Protein 4PMD (pdb70)

B-factor: mean 25.67, std 10.66, range [10.02, 75.01]

Nearest PDB structures (foldseek):
  4l4p-assembly1_A  TM=1.002E+00  e=6.409E-68  Caldicellulosiruptor bescii DSM 6725
  4l4o-assembly1_A  TM=1.000E+00  e=1.616E-65  Caldicellulosiruptor bescii DSM 6725
  5y3x-assembly6_F  TM=9.948E-01  e=8.122E-61  Caldicellulosiruptor owensensis OL
  3ms8-assembly2_B  TM=9.852E-01  e=5.772E-48  Geobacillus stearothermophilus
  3mui-assembly2_B  TM=9.852E-01  e=5.772E-48  Geobacillus stearothermophilus

CATH classification: 3.20.20.80

Structure (mmCIF, N/CA/C/O backbone):
data_4PMD
#
_entry.id   4PMD
#
_cell.length_a   42.319
_cell.length_b   80.817
_cell.length_c   115.190
_cell.angle_alpha   90.000
_cell.angle_beta   90.000
_cell.angle_gamma   90.000
#
_symmetry.space_group_name_H-M   'P 21 21 21'
#
loop_
_entity.id
_entity.type
_entity.pdbx_description
1 polymer Endo-1,4-beta-xylanase
2 branched beta-D-xylopyranose-(1-4)-beta-D-xylopyranose
3 water water
#
loop_
_atom_site.group_PDB
_atom_site.id
_atom_site.type_symbol
_atom_site.label_atom_id
_atom_site.label_alt_id
_atom_site.label_comp_id
_atom_site.label_asym_id
_atom_site.label_entity_id
_atom_site.label_seq_id
_atom_site.pdbx_PDB_ins_code
_atom_site.Cartn_x
_atom_site.Cartn_y
_atom_site.Cartn_z
_atom_site.occupancy
_atom_site.B_iso_or_equiv
_atom_site.auth_seq_id
_atom_site.auth_comp_id
_atom_site.auth_asym_id
_atom_site.auth_atom_id
_atom_site.pdbx_PDB_model_num
ATOM 1 N N . THR A 1 10 ? -6.955 -30.845 39.679 1.00 70.16 10 THR A N 1
ATOM 2 C CA . THR A 1 10 ? -6.852 -29.682 38.746 1.00 67.94 10 THR A CA 1
ATOM 3 C C . THR A 1 10 ? -7.809 -29.875 37.555 1.00 61.87 10 THR A C 1
ATOM 4 O O . THR A 1 10 ? -7.642 -30.790 36.741 1.00 58.99 10 THR A O 1
ATOM 8 N N . VAL A 1 11 ? -8.828 -29.019 37.503 1.00 53.88 11 VAL A N 1
ATOM 9 C CA . VAL A 1 11 ? -9.874 -29.048 36.484 1.00 50.18 11 VAL A CA 1
ATOM 10 C C . VAL A 1 11 ? -9.341 -28.295 35.261 1.00 47.97 11 VAL A C 1
ATOM 11 O O . VAL A 1 11 ? -8.739 -27.227 35.403 1.00 47.32 11 VAL A O 1
ATOM 15 N N . SER A 1 12 ? -9.559 -28.862 34.075 1.00 43.35 12 SER A N 1
ATOM 16 C CA . SER A 1 12 ? -9.128 -28.245 32.798 1.00 39.65 12 SER A CA 1
ATOM 17 C C .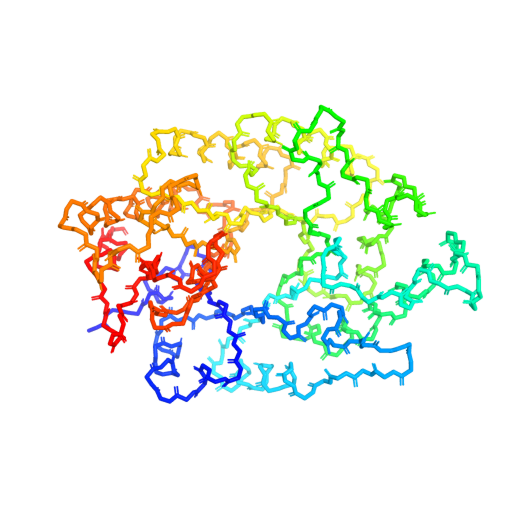 SER A 1 12 ? -10.230 -27.339 32.289 1.00 37.92 12 SER A C 1
ATOM 18 O O . SER A 1 12 ? -11.395 -27.739 32.212 1.00 37.11 12 SER A O 1
ATOM 21 N N . LEU A 1 13 ? -9.872 -26.105 31.913 1.00 35.28 13 LEU A N 1
ATOM 22 C CA . LEU A 1 13 ? -10.876 -25.141 31.535 1.00 35.17 13 LEU A CA 1
ATOM 23 C C . LEU A 1 13 ? -11.601 -25.661 30.316 1.00 32.46 13 LEU A C 1
ATOM 24 O O . LEU A 1 13 ? -12.824 -25.660 30.285 1.00 33.61 13 LEU A O 1
ATOM 29 N N . THR A 1 14 ? -10.838 -26.039 29.284 1.00 32.51 14 THR A N 1
ATOM 30 C CA . THR A 1 14 ? -11.474 -26.525 28.034 1.00 32.03 14 THR A CA 1
ATOM 31 C C . THR A 1 14 ? -12.341 -27.774 28.269 1.00 33.08 14 THR A C 1
ATOM 32 O O . THR A 1 14 ? -13.449 -27.842 27.752 1.00 32.23 14 THR A O 1
ATOM 36 N N . GLU A 1 15 ? -11.885 -28.683 29.133 1.00 36.77 15 GLU A N 1
ATOM 37 C CA . GLU A 1 15 ? -12.725 -29.860 29.508 1.00 38.70 15 GLU A CA 1
ATOM 38 C C . GLU A 1 15 ? -13.991 -29.467 30.240 1.00 38.56 15 GLU A C 1
ATOM 39 O O . GLU A 1 15 ? -15.087 -29.927 29.902 1.00 37.98 15 GLU A O 1
ATOM 45 N N . LYS A 1 16 ? -13.877 -28.573 31.220 1.00 38.39 16 LYS A N 1
ATOM 46 C CA . LYS A 1 16 ? -15.052 -28.107 31.935 1.00 36.94 16 LYS A CA 1
ATOM 47 C C . LYS A 1 16 ? -16.078 -27.466 31.006 1.00 37.37 16 LYS A C 1
ATOM 48 O O . LYS A 1 16 ? -17.274 -27.575 31.254 1.00 37.22 16 LYS A O 1
ATOM 54 N N . TYR A 1 17 ? -15.628 -26.826 29.907 1.00 33.99 17 TYR A N 1
ATOM 55 C CA . TYR A 1 17 ? -16.516 -26.105 29.022 1.00 33.30 17 TYR A CA 1
ATOM 56 C C . TYR A 1 17 ? -16.707 -26.880 27.694 1.00 34.24 17 TYR A C 1
ATOM 57 O O . TYR A 1 17 ? -17.298 -26.331 26.740 1.00 34.30 17 TYR A O 1
ATOM 66 N N . LYS A 1 18 ? -16.262 -28.135 27.662 1.00 37.74 18 LYS A N 1
ATOM 67 C CA . LYS A 1 18 ? -16.307 -28.947 26.428 1.00 40.79 18 LYS A CA 1
ATOM 68 C C . LYS A 1 18 ? -17.714 -29.101 25.817 1.00 41.73 18 LYS A C 1
ATOM 69 O O . LYS A 1 18 ? -17.829 -29.198 24.607 1.00 42.09 18 LYS A O 1
ATOM 75 N N . GLU A 1 19 ? -18.779 -29.052 26.619 1.00 42.87 19 GLU A N 1
ATOM 76 C CA . GLU A 1 19 ? -20.151 -29.095 26.075 1.00 43.99 19 GLU A CA 1
ATOM 77 C C . GLU A 1 19 ? -20.762 -27.709 25.783 1.00 40.35 19 GLU A C 1
ATOM 78 O O . GLU A 1 19 ? -21.923 -27.588 25.396 1.00 40.53 19 GLU A O 1
ATOM 84 N N . PHE A 1 20 ? -19.964 -26.657 25.920 1.00 36.57 20 PHE A N 1
ATOM 85 C CA . PHE A 1 20 ? -20.442 -25.312 25.810 1.00 33.37 20 PHE A CA 1
ATOM 86 C C . PHE A 1 20 ? -19.840 -24.602 24.579 1.00 29.87 20 PHE A C 1
ATOM 87 O O . PHE A 1 20 ? -20.551 -24.139 23.683 1.00 30.77 20 PHE A O 1
ATOM 95 N N . PHE A 1 21 ? -18.529 -24.552 24.573 1.00 28.31 21 PHE A N 1
ATOM 96 C CA . PHE A 1 21 ? -17.790 -23.861 23.501 1.00 27.42 21 PHE A CA 1
ATOM 97 C C . PHE A 1 21 ? -16.295 -24.085 23.632 1.00 26.01 21 PHE A C 1
ATOM 98 O O . PHE A 1 21 ? -15.801 -24.509 24.669 1.00 27.19 21 PHE A O 1
ATOM 106 N N . LYS A 1 22 ? -15.533 -23.842 22.553 1.00 24.63 22 LYS A N 1
ATOM 107 C CA . LYS A 1 22 ? -14.089 -23.972 22.650 1.00 22.48 22 LYS A CA 1
ATOM 108 C C . LYS A 1 22 ? -13.575 -22.857 23.560 1.00 21.75 22 LYS A C 1
ATOM 109 O O . LYS A 1 22 ? -14.229 -21.849 23.733 1.00 21.80 22 LYS A O 1
ATOM 115 N N . ILE A 1 23 ? -12.393 -23.087 24.079 1.00 21.28 23 ILE A N 1
ATOM 116 C CA . ILE A 1 23 ? -11.714 -22.174 25.007 1.00 21.88 23 ILE A CA 1
ATOM 117 C C . ILE A 1 23 ? -10.344 -21.865 24.399 1.00 19.80 23 ILE A C 1
ATOM 118 O O . ILE A 1 23 ? -9.470 -22.759 24.271 1.00 21.07 23 ILE A O 1
ATOM 123 N N . GLY A 1 24 ? -10.143 -20.583 24.029 1.00 19.85 24 GLY A N 1
ATOM 124 C CA . GLY A 1 24 ? -8.923 -20.223 23.305 1.00 18.23 24 GLY A CA 1
ATOM 125 C C . GLY A 1 24 ? -8.042 -19.155 23.945 1.00 17.50 24 GLY A C 1
ATOM 126 O O . GLY A 1 24 ? -8.454 -18.489 24.903 1.00 17.03 24 GLY A O 1
ATOM 127 N N . ALA A 1 25 ? -6.853 -18.998 23.399 1.00 17.37 25 ALA A N 1
ATOM 128 C CA . ALA A 1 25 ? -5.907 -17.968 23.840 1.00 16.08 25 ALA A CA 1
ATOM 129 C C . ALA A 1 25 ? -5.145 -17.397 22.657 1.00 15.55 25 ALA A C 1
ATOM 130 O O . ALA A 1 25 ? -4.754 -18.147 21.737 1.00 15.05 25 ALA A O 1
ATOM 132 N N . ALA A 1 26 ? -4.898 -16.093 22.715 1.00 15.00 26 ALA A N 1
ATOM 133 C CA . ALA A 1 26 ? -3.992 -15.433 21.809 1.00 15.13 26 ALA A CA 1
ATOM 134 C C . ALA A 1 26 ? -2.579 -15.864 22.111 1.00 15.25 26 ALA A C 1
ATOM 135 O O . ALA A 1 26 ? -2.144 -15.906 23.282 1.00 16.02 26 ALA A O 1
ATOM 137 N N . VAL A 1 27 ? -1.827 -16.175 21.066 1.00 15.03 27 VAL A N 1
ATOM 138 C CA . VAL A 1 27 ? -0.472 -16.689 21.237 1.00 15.46 27 VAL A CA 1
ATOM 139 C C . VAL A 1 27 ? 0.554 -16.151 20.241 1.00 16.06 27 VAL A C 1
ATOM 140 O O . VAL A 1 27 ? 0.227 -15.716 19.124 1.00 15.37 27 VAL A O 1
ATOM 144 N N . THR A 1 28 ? 1.830 -16.222 20.633 1.00 16.54 28 THR A N 1
ATOM 145 C CA . THR A 1 28 ? 2.948 -16.148 19.736 1.00 17.09 28 THR A CA 1
ATOM 146 C C . THR A 1 28 ? 3.840 -17.385 20.081 1.00 17.81 28 THR A C 1
ATOM 147 O O . THR A 1 28 ? 3.515 -18.157 20.997 1.00 17.23 28 THR A O 1
ATOM 151 N N . VAL A 1 29 ? 4.883 -17.611 19.311 1.00 19.62 29 VAL A N 1
ATOM 152 C CA . VAL A 1 29 ? 5.658 -18.850 19.406 1.00 21.37 29 VAL A CA 1
ATOM 153 C C . VAL A 1 29 ? 6.274 -19.032 20.813 1.00 23.47 29 VAL A C 1
ATOM 154 O O . VAL A 1 29 ? 6.480 -20.156 21.260 1.00 23.54 29 VAL A O 1
ATOM 158 N N . LYS A 1 30 ? 6.562 -17.931 21.493 1.00 25.38 30 LYS A N 1
ATOM 159 C CA . LYS A 1 30 ? 7.129 -18.007 22.848 1.00 25.09 30 LYS A CA 1
ATOM 160 C C . LYS A 1 30 ? 6.213 -18.686 23.850 1.00 26.15 30 LYS A C 1
ATOM 161 O O . LYS A 1 30 ? 6.680 -19.213 24.863 1.00 26.61 30 LYS A O 1
ATOM 167 N N . ASP A 1 31 ? 4.922 -18.721 23.558 1.00 22.89 31 ASP A N 1
ATOM 168 C CA . ASP A 1 31 ? 3.945 -19.308 24.419 1.00 24.42 31 ASP A CA 1
ATOM 169 C C . ASP A 1 31 ? 3.932 -20.847 24.462 1.00 23.69 31 ASP A C 1
ATOM 170 O O . ASP A 1 31 ? 3.176 -21.440 25.247 1.00 25.58 31 ASP A O 1
ATOM 175 N N . PHE A 1 32 ? 4.721 -21.464 23.582 1.00 23.83 32 PHE A N 1
ATOM 176 C CA . PHE A 1 32 ? 4.759 -22.918 23.470 1.00 25.71 32 PHE A CA 1
ATOM 177 C C . PHE A 1 32 ? 5.795 -23.526 24.390 1.00 30.34 32 PHE A C 1
ATOM 178 O O . PHE A 1 32 ? 5.928 -24.743 24.442 1.00 31.42 32 PHE A O 1
ATOM 186 N N . GLU A 1 33 ? 6.499 -22.663 25.105 1.00 32.79 33 GLU A N 1
ATOM 187 C CA . GLU A 1 33 ? 7.553 -23.083 26.011 1.00 35.95 33 GLU A CA 1
ATOM 188 C C . GLU A 1 33 ? 7.159 -22.809 27.437 1.00 35.05 33 GLU A C 1
ATOM 189 O O . GLU A 1 33 ? 6.235 -22.058 27.734 1.00 32.22 33 GLU A O 1
ATOM 195 N N . GLY A 1 34 ? 7.856 -23.467 28.349 1.00 35.76 34 GLY A N 1
ATOM 196 C CA . GLY A 1 34 ? 7.739 -23.097 29.718 1.00 33.01 34 GLY A CA 1
ATOM 197 C C . GLY A 1 34 ? 6.370 -23.266 30.255 1.00 34.23 34 GLY A C 1
ATOM 198 O O . GLY A 1 34 ? 5.622 -24.174 29.880 1.00 35.43 34 GLY A O 1
ATOM 199 N N . ILE A 1 35 ? 6.028 -22.359 31.151 1.00 33.07 35 ILE A N 1
ATOM 200 C CA . ILE A 1 35 ? 4.817 -22.523 31.877 1.00 33.30 35 ILE A CA 1
ATOM 201 C C . ILE A 1 35 ? 3.609 -22.163 31.001 1.00 30.72 35 ILE A C 1
ATOM 202 O O . ILE A 1 35 ? 2.527 -22.709 31.203 1.00 30.60 35 ILE A O 1
ATOM 207 N N . HIS A 1 36 ? 3.774 -21.244 30.049 1.00 30.27 36 HIS A N 1
ATOM 208 C CA . HIS A 1 36 ? 2.636 -20.935 29.141 1.00 26.48 36 HIS A CA 1
ATOM 209 C C . HIS A 1 36 ? 2.267 -22.169 28.320 1.00 25.61 36 HIS A C 1
ATOM 210 O O . HIS A 1 36 ? 1.077 -22.427 28.098 1.00 25.85 36 HIS A O 1
ATOM 217 N N . GLY A 1 37 ? 3.275 -22.923 27.929 1.00 27.63 37 GLY A N 1
ATOM 218 C CA . GLY A 1 37 ? 3.074 -24.164 27.171 1.00 29.14 37 GLY A CA 1
ATOM 219 C C . GLY A 1 37 ? 2.211 -25.155 27.901 1.00 31.31 37 GLY A C 1
ATOM 220 O O . GLY A 1 37 ? 1.271 -25.737 27.335 1.00 30.68 37 GLY A O 1
ATOM 221 N N . ARG A 1 38 ? 2.506 -25.350 29.194 1.00 31.59 38 ARG A N 1
ATOM 222 C CA . ARG A 1 38 ? 1.710 -26.267 30.001 1.00 32.50 38 ARG A CA 1
ATOM 223 C C . ARG A 1 38 ? 0.330 -25.724 30.283 1.00 29.79 38 ARG A C 1
ATOM 224 O O . ARG A 1 38 ? -0.610 -26.486 30.353 1.00 29.88 38 ARG A O 1
ATOM 232 N N . ILE A 1 39 ? 0.171 -24.394 30.428 1.00 27.03 39 ILE A N 1
ATOM 233 C CA . ILE A 1 39 ? -1.153 -23.865 30.644 1.00 27.00 39 ILE A CA 1
ATOM 234 C C . ILE A 1 39 ? -1.998 -24.127 29.401 1.00 25.45 39 ILE A C 1
ATOM 235 O O . ILE A 1 39 ? -3.167 -24.504 29.496 1.00 26.69 39 ILE A O 1
ATOM 240 N N . LEU A 1 40 ? -1.419 -23.882 28.237 1.00 27.04 40 LEU A N 1
ATOM 241 C CA . LEU A 1 40 ? -2.158 -24.036 26.963 1.00 26.18 40 LEU A CA 1
ATOM 242 C C . LEU A 1 40 ? -2.713 -25.473 26.768 1.00 27.22 40 LEU A C 1
ATOM 243 O O . LEU A 1 40 ? -3.913 -25.669 26.541 1.00 26.49 40 LEU A O 1
ATOM 248 N N . THR A 1 41 ? -1.820 -26.440 26.874 1.00 30.27 41 THR A N 1
ATOM 249 C CA . THR A 1 41 ? -2.173 -27.879 26.721 1.00 31.72 41 THR A CA 1
ATOM 250 C C . THR A 1 41 ? -3.173 -28.368 27.757 1.00 33.12 41 THR A C 1
ATOM 251 O O . THR A 1 41 ? -4.036 -29.186 27.439 1.00 33.09 41 THR A O 1
ATOM 255 N N . LYS A 1 42 ? -3.074 -27.872 28.991 1.00 32.05 42 LYS A N 1
ATOM 256 C CA . LYS A 1 42 ? -4.059 -28.205 30.022 1.00 34.06 42 LYS A CA 1
ATOM 257 C C . LYS A 1 42 ? -5.444 -27.598 29.807 1.00 33.23 42 LYS A C 1
ATOM 258 O O . LYS A 1 42 ? -6.485 -28.274 29.952 1.00 33.26 42 LYS A O 1
ATOM 264 N N . HIS A 1 43 ? -5.474 -26.309 29.441 1.00 29.77 43 HIS A N 1
ATOM 265 C CA . HIS A 1 43 ? -6.677 -25.524 29.607 1.00 29.71 43 HIS A CA 1
ATOM 266 C C . HIS A 1 43 ? -7.349 -25.028 28.342 1.00 25.36 43 HIS A C 1
ATOM 267 O O . HIS A 1 43 ? -8.513 -24.597 28.396 1.00 26.20 43 HIS A O 1
ATOM 274 N N . PHE A 1 44 ? -6.618 -25.070 27.233 1.00 25.75 44 PHE A N 1
ATOM 275 C CA . PHE A 1 44 ? -7.069 -24.460 25.980 1.00 23.95 44 PHE A CA 1
ATOM 276 C C . PHE A 1 44 ? -7.129 -25.447 24.810 1.00 22.94 44 PHE A C 1
ATOM 277 O O . PHE A 1 44 ? -6.287 -26.326 24.665 1.00 24.55 44 PHE A O 1
ATOM 285 N N . ASN A 1 45 ? -8.168 -25.306 24.007 1.00 21.81 45 ASN A N 1
ATOM 286 C CA . ASN A 1 45 ? -8.228 -26.097 22.772 1.00 22.42 45 ASN A CA 1
ATOM 287 C C . ASN A 1 45 ? -8.353 -25.253 21.502 1.00 20.77 45 ASN A C 1
ATOM 288 O O . ASN A 1 45 ? -8.533 -25.804 20.402 1.00 20.26 45 ASN A O 1
ATOM 293 N N . SER A 1 46 ? -8.209 -23.947 21.644 1.00 19.39 46 SER A N 1
ATOM 294 C CA . SER A 1 46 ? -8.191 -23.011 20.509 1.00 17.11 46 SER A CA 1
ATOM 295 C C . SER A 1 46 ? -7.006 -22.028 20.664 1.00 16.98 46 SER A C 1
ATOM 296 O O . SER A 1 46 ? -6.651 -21.629 21.798 1.00 16.97 46 SER A O 1
ATOM 299 N N . LEU A 1 47 ? -6.383 -21.676 19.541 1.00 16.42 47 LEU A N 1
ATOM 300 C CA . LEU A 1 47 ? -5.284 -20.681 19.494 1.00 16.14 47 LEU A CA 1
ATOM 301 C C . LEU A 1 47 ? -5.570 -19.623 18.452 1.00 15.17 47 LEU A C 1
ATOM 302 O O . LEU A 1 47 ? -6.057 -19.925 17.370 1.00 14.76 47 LEU A O 1
ATOM 307 N N . THR A 1 48 ? -5.332 -18.364 18.810 1.00 13.76 48 THR A N 1
ATOM 308 C CA . THR A 1 48 ? -5.358 -17.279 17.814 1.00 12.92 48 THR A CA 1
ATOM 309 C C . THR A 1 48 ? -3.961 -16.663 17.737 1.00 13.28 48 THR A C 1
ATOM 310 O O . THR A 1 48 ? -3.425 -16.240 18.757 1.00 13.14 48 THR A O 1
ATOM 314 N N . PRO A 1 49 ? -3.333 -16.625 16.535 1.00 12.83 49 PRO A N 1
ATOM 315 C CA . PRO A 1 49 ? -2.093 -15.870 16.427 1.00 13.13 49 PRO A CA 1
ATOM 316 C C . PRO A 1 49 ? -2.348 -14.386 16.795 1.00 12.71 49 PRO A C 1
ATOM 317 O O . PRO A 1 49 ? -3.157 -13.708 16.167 1.00 12.54 49 PRO A O 1
ATOM 321 N N . GLU A 1 50 ? -1.663 -13.888 17.821 1.00 12.81 50 GLU A N 1
ATOM 322 C CA . GLU A 1 50 ? -1.892 -12.528 18.301 1.00 13.44 50 GLU A CA 1
ATOM 323 C C . GLU A 1 50 ? -1.519 -11.532 17.216 1.00 13.16 50 GLU A C 1
ATOM 324 O O . GLU A 1 50 ? -2.152 -10.530 17.073 1.00 13.20 50 GLU A O 1
ATOM 330 N N . ASN A 1 51 ? -0.436 -11.819 16.490 1.00 13.29 51 ASN A N 1
ATOM 331 C CA . ASN A 1 51 ? 0.066 -10.916 15.469 1.00 13.74 51 ASN A CA 1
ATOM 332 C C . ASN A 1 51 ? 0.494 -11.583 14.180 1.00 13.36 51 ASN A C 1
ATOM 333 O O . ASN A 1 51 ? 0.553 -10.908 13.149 1.00 12.90 51 ASN A O 1
ATOM 338 N N . ASP A 1 52 ? 0.885 -12.852 14.224 1.00 13.16 52 ASP A N 1
ATOM 339 C CA . ASP A 1 52 ? 1.635 -13.426 13.111 1.00 14.06 52 ASP A CA 1
ATOM 340 C C . ASP A 1 52 ? 0.875 -13.662 11.813 1.00 14.06 52 ASP A C 1
ATOM 341 O O . ASP A 1 52 ? 1.496 -13.881 10.770 1.00 13.60 52 ASP A O 1
ATOM 346 N N . MET A 1 53 ? -0.455 -13.627 11.865 1.00 13.76 53 MET A N 1
ATOM 347 C CA . MET A 1 53 ? -1.241 -13.806 10.678 1.00 13.61 53 MET A CA 1
ATOM 348 C C . MET A 1 53 ? -1.793 -12.444 10.166 1.00 13.48 53 MET A C 1
ATOM 349 O O . MET A 1 53 ? -2.485 -12.395 9.131 1.00 13.92 53 MET A O 1
ATOM 354 N N . LYS A 1 54 ? -1.445 -11.348 10.835 1.00 12.52 54 LYS A N 1
ATOM 355 C CA . LYS A 1 54 ? -1.830 -10.024 10.343 1.00 12.18 54 LYS A CA 1
ATOM 356 C C . LYS A 1 54 ? -1.072 -9.683 9.053 1.00 12.47 54 LYS A C 1
ATOM 357 O O . LYS A 1 54 ? 0.059 -10.140 8.836 1.00 12.39 54 LYS A O 1
ATOM 363 N N . PHE A 1 55 ? -1.718 -8.904 8.198 1.00 12.36 55 PHE A N 1
ATOM 364 C CA . PHE A 1 55 ? -1.210 -8.686 6.833 1.00 12.88 55 PHE A CA 1
ATOM 365 C C . PHE A 1 55 ? 0.230 -8.196 6.844 1.00 13.90 55 PHE A C 1
ATOM 366 O O . PHE A 1 55 ? 1.094 -8.732 6.110 1.00 13.70 55 PHE A O 1
ATOM 374 N N . GLU A 1 56 ? 0.526 -7.202 7.663 1.00 14.51 56 GLU A N 1
ATOM 375 C CA . GLU A 1 56 ? 1.911 -6.640 7.692 1.00 15.82 56 GLU A CA 1
ATOM 376 C C . GLU A 1 56 ? 2.955 -7.665 8.090 1.00 15.54 56 GLU A C 1
ATOM 377 O O . GLU A 1 56 ? 4.107 -7.566 7.664 1.00 16.80 56 GLU A O 1
ATOM 383 N N . ARG A 1 57 ? 2.595 -8.636 8.919 1.00 15.31 57 ARG A N 1
ATOM 384 C CA . ARG A 1 57 ? 3.519 -9.607 9.448 1.00 15.85 57 ARG A CA 1
ATOM 385 C C . ARG A 1 57 ? 3.706 -10.770 8.505 1.00 15.47 57 ARG A C 1
ATOM 386 O O . ARG A 1 57 ? 4.849 -11.165 8.205 1.00 16.47 57 ARG A O 1
ATOM 394 N N . ILE A 1 58 ? 2.599 -11.299 7.998 1.00 13.50 58 ILE A N 1
ATOM 395 C CA . ILE A 1 58 ? 2.659 -12.483 7.142 1.00 12.90 58 ILE A CA 1
ATOM 396 C C . ILE A 1 58 ? 2.941 -12.157 5.687 1.00 12.47 58 ILE A C 1
ATOM 397 O O . ILE A 1 58 ? 3.396 -13.027 4.936 1.00 13.50 58 ILE A O 1
ATOM 402 N N . HIS A 1 59 ? 2.721 -10.906 5.272 1.00 12.28 59 HIS A N 1
ATOM 403 C CA . HIS A 1 59 ? 2.845 -10.512 3.876 1.00 12.26 59 HIS A CA 1
ATOM 404 C C . HIS A 1 59 ? 3.388 -9.093 3.755 1.00 12.46 59 HIS A C 1
ATOM 405 O O . HIS A 1 59 ? 2.731 -8.172 3.247 1.00 12.46 59 HIS A O 1
ATOM 412 N N . PRO A 1 60 ? 4.645 -8.880 4.233 1.00 12.51 60 PRO A N 1
ATOM 413 C CA . PRO A 1 60 ? 5.214 -7.541 4.357 1.00 13.47 60 PRO A CA 1
ATOM 414 C C . PRO A 1 60 ? 5.535 -6.842 3.031 1.00 13.87 60 PRO A C 1
ATOM 415 O O . PRO A 1 60 ? 5.620 -5.594 2.992 1.00 14.10 60 PRO A O 1
ATOM 419 N N . LYS A 1 61 ? 5.782 -7.610 1.982 1.00 15.60 61 LYS A N 1
ATOM 420 C CA . LYS A 1 61 ? 5.959 -7.067 0.630 1.00 16.74 61 LYS A CA 1
ATOM 421 C C . LYS A 1 61 ? 5.158 -7.918 -0.334 1.00 16.70 61 LYS A C 1
ATOM 422 O O . LYS A 1 61 ? 4.850 -9.067 -0.018 1.00 16.31 61 LYS A O 1
ATOM 428 N N . GLU A 1 62 ? 4.829 -7.388 -1.505 1.00 16.86 62 GLU A N 1
ATOM 429 C CA . GLU A 1 62 ? 3.980 -8.101 -2.443 1.00 17.91 62 GLU A CA 1
ATOM 430 C C . GLU A 1 62 ? 4.473 -9.499 -2.757 1.00 17.43 62 GLU A C 1
ATOM 431 O O . GLU A 1 62 ? 3.713 -10.482 -2.816 1.00 17.21 62 GLU A O 1
ATOM 437 N N . ASP A 1 63 ? 5.772 -9.582 -2.966 1.00 17.90 63 ASP A N 1
ATOM 438 C CA . ASP A 1 63 ? 6.401 -10.856 -3.329 1.00 18.55 63 ASP A CA 1
ATOM 439 C C . ASP A 1 63 ? 7.074 -11.596 -2.173 1.00 17.89 63 ASP A C 1
ATOM 440 O O . ASP A 1 63 ? 7.937 -12.455 -2.399 1.00 17.66 63 ASP A O 1
ATOM 445 N N . PHE A 1 64 ? 6.715 -11.271 -0.931 1.00 15.92 64 PHE A N 1
ATOM 446 C CA . PHE A 1 64 ? 7.340 -11.903 0.224 1.00 16.09 64 PHE A CA 1
ATOM 447 C C . PHE A 1 64 ? 6.333 -12.233 1.299 1.00 15.19 64 PHE A C 1
ATOM 448 O O . PHE A 1 64 ? 5.749 -11.307 1.877 1.00 15.68 64 PHE A O 1
ATOM 456 N N . TYR A 1 65 ? 6.158 -13.528 1.548 1.00 15.23 65 TYR A N 1
ATOM 457 C CA . TYR A 1 65 ? 5.368 -14.015 2.646 1.00 14.95 65 TYR A CA 1
ATOM 458 C C . TYR A 1 65 ? 6.271 -14.546 3.728 1.00 16.32 65 TYR A C 1
ATOM 459 O O . TYR A 1 65 ? 7.347 -15.101 3.445 1.00 17.17 65 TYR A O 1
ATOM 468 N N . ASN A 1 66 ? 5.790 -14.438 4.955 1.00 16.51 66 ASN A N 1
ATOM 469 C CA . ASN A 1 66 ? 6.501 -14.893 6.101 1.00 17.91 66 ASN A CA 1
ATOM 470 C C . ASN A 1 66 ? 5.691 -15.926 6.804 1.00 16.92 66 ASN A C 1
ATOM 471 O O . ASN A 1 66 ? 4.875 -15.573 7.636 1.00 16.30 66 ASN A O 1
ATOM 476 N N . PHE A 1 67 ? 5.913 -17.195 6.515 1.00 16.06 67 PHE A N 1
ATOM 477 C CA . PHE A 1 67 ? 5.079 -18.260 7.105 1.00 15.49 67 PHE A CA 1
ATOM 478 C C . PHE A 1 67 ? 5.652 -18.985 8.323 1.00 17.50 67 PHE A C 1
ATOM 479 O O . PHE A 1 67 ? 4.962 -19.822 8.931 1.00 18.01 67 PHE A O 1
ATOM 487 N N . GLU A 1 68 ? 6.887 -18.690 8.692 1.00 18.63 68 GLU A N 1
ATOM 488 C CA . GLU A 1 68 ? 7.534 -19.500 9.730 1.00 20.75 68 GLU A CA 1
ATOM 489 C C . GLU A 1 68 ? 6.790 -19.535 11.032 1.00 18.89 68 GLU A C 1
ATOM 490 O O . GLU A 1 68 ? 6.563 -20.638 11.589 1.00 18.99 68 GLU A O 1
ATOM 496 N N . ALA A 1 69 ? 6.399 -18.358 11.537 1.00 17.95 69 ALA A N 1
ATOM 497 C CA . ALA A 1 69 ? 5.726 -18.296 12.819 1.00 17.15 69 ALA A CA 1
ATOM 498 C C . ALA A 1 69 ? 4.364 -18.940 12.781 1.00 16.68 69 ALA A C 1
ATOM 499 O O . ALA A 1 69 ? 3.995 -19.732 13.652 1.00 16.07 69 ALA A O 1
ATOM 501 N N . THR A 1 70 ? 3.583 -18.621 11.760 1.00 15.99 70 THR A N 1
ATOM 502 C CA . THR A 1 70 ? 2.270 -19.233 11.674 1.00 16.03 70 THR A CA 1
ATOM 503 C C . THR A 1 70 ? 2.340 -20.740 11.406 1.00 15.25 70 THR A C 1
ATOM 504 O O . THR A 1 70 ? 1.492 -21.487 11.887 1.00 15.93 70 THR A O 1
ATOM 508 N N . ASP A 1 71 ? 3.339 -21.194 10.667 1.00 15.02 71 ASP A N 1
ATOM 509 C CA . ASP A 1 71 ? 3.560 -22.625 10.472 1.00 15.77 71 ASP A CA 1
ATOM 510 C C . ASP A 1 71 ? 3.804 -23.293 11.830 1.00 16.45 71 ASP A C 1
ATOM 511 O O . ASP A 1 71 ? 3.283 -24.366 12.102 1.00 16.16 71 ASP A O 1
ATOM 516 N N . LYS A 1 72 ? 4.577 -22.625 12.693 1.00 17.20 72 LYS A N 1
ATOM 517 C CA . LYS A 1 72 ? 4.815 -23.147 14.058 1.00 18.04 72 LYS A CA 1
ATOM 518 C C . LYS A 1 72 ? 3.592 -23.219 14.913 1.00 16.84 72 LYS A C 1
ATOM 519 O O . LYS A 1 72 ? 3.394 -24.173 15.667 1.00 17.44 72 LYS A O 1
ATOM 525 N N . ILE A 1 73 ? 2.736 -22.221 14.794 1.00 16.16 73 ILE A N 1
ATOM 526 C CA . ILE A 1 73 ? 1.513 -22.182 15.533 1.00 15.57 73 ILE A CA 1
ATOM 527 C C . ILE A 1 73 ? 0.559 -23.297 15.049 1.00 15.46 73 ILE A C 1
ATOM 528 O O . ILE A 1 73 ? -0.046 -23.984 15.873 1.00 15.58 73 ILE A O 1
ATOM 533 N N . LYS A 1 74 ? 0.499 -23.516 13.734 1.00 14.81 74 LYS A N 1
ATOM 534 C CA . LYS A 1 74 ? -0.276 -24.621 13.183 1.00 15.60 74 LYS A CA 1
ATOM 535 C C . LYS A 1 74 ? 0.258 -25.969 13.682 1.00 16.08 74 LYS A C 1
ATOM 536 O O . LYS A 1 74 ? -0.512 -26.838 14.086 1.00 16.82 74 LYS A O 1
ATOM 542 N N . ASP A 1 75 ? 1.575 -26.101 13.687 1.00 16.46 75 ASP A N 1
ATOM 543 C CA . ASP A 1 75 ? 2.219 -27.382 14.006 1.00 18.65 75 ASP A CA 1
ATOM 544 C C . ASP A 1 75 ? 1.919 -27.707 15.459 1.00 18.55 75 ASP A C 1
ATOM 545 O O . ASP A 1 75 ? 1.547 -28.830 15.794 1.00 18.98 75 ASP A O 1
ATOM 550 N N . PHE A 1 76 ? 2.062 -26.708 16.332 1.00 18.76 76 PHE A N 1
ATOM 551 C CA . PHE A 1 76 ? 1.730 -26.888 17.759 1.00 19.81 76 PHE A CA 1
ATOM 552 C C . PHE A 1 76 ? 0.280 -27.274 17.972 1.00 19.60 76 PHE A C 1
ATOM 553 O O . PHE A 1 76 ? -0.046 -28.194 18.724 1.00 20.06 76 PHE A O 1
ATOM 561 N N . ALA A 1 77 ? -0.628 -26.580 17.277 1.00 17.83 77 ALA A N 1
ATOM 562 C CA . ALA A 1 77 ? -2.017 -26.873 17.357 1.00 18.72 77 ALA A CA 1
ATOM 563 C C . ALA A 1 77 ? -2.327 -28.323 16.978 1.00 18.59 77 ALA A C 1
ATOM 564 O O . ALA A 1 77 ? -3.042 -29.018 17.711 1.00 19.16 77 ALA A O 1
ATOM 566 N N . LEU A 1 78 ? -1.786 -28.770 15.847 1.00 18.92 78 LEU A N 1
ATOM 567 C CA . LEU A 1 78 ? -1.991 -30.152 15.373 1.00 20.11 78 LEU A CA 1
ATOM 568 C C . LEU A 1 78 ? -1.394 -31.172 16.338 1.00 20.90 78 LEU A C 1
ATOM 569 O O . LEU A 1 78 ? -2.052 -32.162 16.678 1.00 22.09 78 LEU A O 1
ATOM 574 N N . LYS A 1 79 ? -0.202 -30.892 16.813 1.00 21.45 79 LYS A N 1
ATOM 575 C CA . LYS A 1 79 ? 0.454 -31.786 17.792 1.00 22.98 79 LYS A CA 1
ATOM 576 C C . LYS A 1 79 ? -0.300 -31.908 19.117 1.00 24.03 79 LYS A C 1
ATOM 577 O O . LYS A 1 79 ? -0.111 -32.924 19.838 1.00 24.33 79 LYS A O 1
ATOM 583 N N . HIS A 1 80 ? -1.161 -30.935 19.455 1.00 21.66 80 HIS A N 1
ATOM 584 C CA . HIS A 1 80 ? -1.899 -30.936 20.739 1.00 22.22 80 HIS A CA 1
ATOM 585 C C . HIS A 1 80 ? -3.422 -30.888 20.634 1.00 22.47 80 HIS A C 1
ATOM 586 O O . HIS A 1 80 ? -4.110 -30.475 21.554 1.00 23.00 80 HIS A O 1
ATOM 593 N N . ASN A 1 81 ? -3.935 -31.357 19.493 1.00 22.68 81 ASN A N 1
ATOM 594 C CA . ASN A 1 81 ? -5.364 -31.434 19.230 1.00 23.84 81 ASN A CA 1
ATOM 595 C C . ASN A 1 81 ? -6.101 -30.115 19.488 1.00 23.22 81 ASN A C 1
ATOM 596 O O . ASN A 1 81 ? -7.174 -30.078 20.040 1.00 23.28 81 ASN A O 1
ATOM 601 N N . MET A 1 82 ? -5.493 -29.035 19.036 1.00 20.34 82 MET A N 1
ATOM 602 C CA . MET A 1 82 ? -6.078 -27.696 19.070 1.00 20.25 82 MET A CA 1
ATOM 603 C C . MET A 1 82 ? -6.344 -27.247 17.634 1.00 18.19 82 MET A C 1
ATOM 604 O O . MET A 1 82 ? -5.786 -27.795 16.665 1.00 17.44 82 MET A O 1
ATOM 609 N N . GLN A 1 83 ? -7.186 -26.234 17.517 1.00 17.63 83 GLN A N 1
ATOM 610 C CA . GLN A 1 83 ? -7.469 -25.609 16.207 1.00 16.18 83 GLN A CA 1
ATOM 611 C C . GLN A 1 83 ? -7.260 -24.100 16.346 1.00 16.03 83 GLN A C 1
ATOM 612 O O . GLN A 1 83 ? -7.145 -23.560 17.474 1.00 15.13 83 GLN A O 1
ATOM 618 N N . LEU A 1 84 ? -7.161 -23.432 15.212 1.00 14.83 84 LEU A N 1
ATOM 619 C CA . LEU A 1 84 ? -6.871 -21.997 15.199 1.00 14.80 84 LEU A CA 1
ATOM 620 C C . LEU A 1 84 ? -8.044 -21.119 14.783 1.00 14.10 84 LEU A C 1
ATOM 621 O O . LEU A 1 84 ? -8.928 -21.534 14.040 1.00 13.84 84 LEU A O 1
ATOM 626 N N . ARG A 1 85 ? -8.031 -19.885 15.287 1.00 13.45 85 ARG A N 1
ATOM 627 C CA . ARG A 1 85 ? -8.763 -18.813 14.647 1.00 13.30 85 ARG A CA 1
ATOM 628 C C . ARG A 1 85 ? -7.818 -18.022 13.777 1.00 13.05 85 ARG A C 1
ATOM 629 O O . ARG A 1 85 ? -6.703 -17.680 14.176 1.00 13.08 85 ARG A O 1
ATOM 637 N N . GLY A 1 86 ? -8.284 -17.737 12.577 1.00 12.21 86 GLY A N 1
ATOM 638 C CA . GLY A 1 86 ? -7.505 -16.984 11.604 1.00 12.57 86 GLY A CA 1
ATOM 639 C C . GLY A 1 86 ? -7.731 -15.478 11.741 1.00 13.02 86 GLY A C 1
ATOM 640 O O . GLY A 1 86 ? -8.709 -14.922 11.240 1.00 14.37 86 GLY A O 1
ATOM 641 N N . HIS A 1 87 ? -6.785 -14.812 12.358 1.00 12.79 87 HIS A N 1
ATOM 642 C CA . HIS A 1 87 ? -6.873 -13.396 12.673 1.00 12.70 87 HIS A CA 1
ATOM 643 C C . HIS A 1 87 ? -5.716 -12.678 12.025 1.00 12.83 87 HIS A C 1
ATOM 644 O O . HIS A 1 87 ? -4.555 -12.955 12.392 1.00 12.96 87 HIS A O 1
ATOM 651 N N . THR A 1 88 ? -5.921 -11.759 11.100 1.00 12.26 88 THR A N 1
ATOM 652 C CA . THR A 1 88 ? -7.193 -11.326 10.493 1.00 12.19 88 THR A CA 1
ATOM 653 C C . THR A 1 88 ? -6.854 -10.891 9.053 1.00 12.04 88 THR A C 1
ATOM 654 O O . THR A 1 88 ? -5.701 -10.518 8.714 1.00 11.81 88 THR A O 1
ATOM 658 N N . LEU A 1 89 ? -7.806 -11.039 8.127 1.00 11.27 89 LEU A N 1
ATOM 659 C CA . LEU A 1 89 ? -7.489 -10.800 6.731 1.00 11.53 89 LEU A CA 1
ATOM 660 C C . LEU A 1 89 ? -7.515 -9.338 6.349 1.00 11.95 89 LEU A C 1
ATOM 661 O O . LEU A 1 89 ? -6.574 -8.837 5.705 1.00 12.43 89 LEU A O 1
ATOM 666 N N . VAL A 1 90 ? -8.578 -8.641 6.735 1.00 11.43 90 VAL A N 1
ATOM 667 C CA . VAL A 1 90 ? -8.778 -7.235 6.336 1.00 11.79 90 VAL A CA 1
ATOM 668 C C . VAL A 1 90 ? -8.978 -6.382 7.569 1.00 12.59 90 VAL A C 1
ATOM 669 O O . VAL A 1 90 ? -9.983 -6.498 8.279 1.00 12.78 90 VAL A O 1
ATOM 673 N N . TRP A 1 91 ? -8.000 -5.519 7.830 1.00 12.99 91 TRP A N 1
ATOM 674 C CA . TRP A 1 91 ? -8.049 -4.614 8.975 1.00 13.47 91 TRP A CA 1
ATOM 675 C C . TRP A 1 91 ? -7.380 -3.281 8.592 1.00 14.14 91 TRP A C 1
ATOM 676 O O . TRP A 1 91 ? -6.406 -3.292 7.834 1.00 14.15 91 TRP A O 1
ATOM 687 N N . HIS A 1 92 ? -7.856 -2.163 9.178 1.00 14.85 92 HIS A N 1
ATOM 688 C CA . HIS A 1 92 ? -7.238 -0.855 8.934 1.00 15.88 92 HIS A CA 1
ATOM 689 C C . HIS A 1 92 ? -5.861 -0.722 9.593 1.00 15.95 92 HIS A C 1
ATOM 690 O O . HIS A 1 92 ? -5.057 0.096 9.142 1.00 17.48 92 HIS A O 1
ATOM 697 N N . ASN A 1 93 ? -5.596 -1.486 10.642 1.00 15.04 93 ASN A N 1
ATOM 698 C CA . ASN A 1 93 ? -4.280 -1.502 11.264 1.00 14.83 93 ASN A CA 1
ATOM 699 C C . ASN A 1 93 ? -3.445 -2.699 10.812 1.00 14.80 93 ASN A C 1
ATOM 700 O O . ASN A 1 93 ? -3.954 -3.682 10.254 1.00 14.17 93 ASN A O 1
ATOM 705 N N . GLN A 1 94 ? -2.127 -2.554 11.036 1.00 14.87 94 GLN A N 1
ATOM 706 C CA . GLN A 1 94 ? -1.153 -3.602 10.735 1.00 15.29 94 GLN A CA 1
ATOM 707 C C . GLN A 1 94 ? -1.308 -4.176 9.332 1.00 16.03 94 GLN A C 1
ATOM 708 O O . GLN A 1 94 ? -1.244 -5.409 9.116 1.00 16.19 94 GLN A O 1
ATOM 714 N N . THR A 1 95 ? -1.457 -3.261 8.372 1.00 16.29 95 THR A N 1
ATOM 715 C CA . THR A 1 95 ? -1.527 -3.569 6.950 1.00 17.26 95 THR A CA 1
ATOM 716 C C . THR A 1 95 ? -0.474 -2.697 6.265 1.00 17.83 95 THR A C 1
ATOM 717 O O . THR A 1 95 ? -0.456 -1.478 6.458 1.00 18.47 95 THR A O 1
ATOM 721 N N . PRO A 1 96 ? 0.342 -3.300 5.416 1.00 17.70 96 PRO A N 1
ATOM 722 C CA . PRO A 1 96 ? 1.480 -2.574 4.849 1.00 17.95 96 PRO A CA 1
ATOM 723 C C . PRO A 1 96 ? 1.050 -1.680 3.704 1.00 18.31 96 PRO A C 1
ATOM 724 O O . PRO A 1 96 ? 0.053 -1.957 3.045 1.00 17.85 96 PRO A O 1
ATOM 728 N N . GLU A 1 97 ? 1.794 -0.597 3.497 1.00 19.34 97 GLU A N 1
ATOM 729 C CA . GLU A 1 97 ? 1.440 0.395 2.503 1.00 21.79 97 GLU A CA 1
ATOM 730 C C . GLU A 1 97 ? 1.482 -0.092 1.081 1.00 19.16 97 GLU A C 1
ATOM 731 O O . GLU A 1 97 ? 0.776 0.478 0.218 1.00 19.47 97 GLU A O 1
ATOM 737 N N . TRP A 1 98 ? 2.248 -1.150 0.803 1.00 17.83 98 TRP A N 1
ATOM 738 C CA . TRP A 1 98 ? 2.374 -1.602 -0.604 1.00 17.89 98 TRP A CA 1
ATOM 739 C C . TRP A 1 98 ? 1.045 -1.944 -1.245 1.00 18.07 98 TRP A C 1
ATOM 740 O O . TRP A 1 98 ? 0.859 -1.781 -2.463 1.00 18.74 98 TRP A O 1
ATOM 751 N N . VAL A 1 99 ? 0.110 -2.420 -0.423 1.00 16.97 99 VAL A N 1
ATOM 752 C CA . VAL A 1 99 ? -1.179 -2.865 -0.942 1.00 17.81 99 VAL A CA 1
ATOM 753 C C . VAL A 1 99 ? -1.931 -1.752 -1.672 1.00 18.48 99 VAL A C 1
ATOM 754 O O . VAL A 1 99 ? -2.669 -1.997 -2.638 1.00 18.43 99 VAL A O 1
ATOM 758 N N . PHE A 1 100 ? -1.709 -0.524 -1.230 1.00 19.06 100 PHE A N 1
ATOM 759 C CA . PHE A 1 100 ? -2.554 0.625 -1.632 1.00 19.51 100 PHE A CA 1
ATOM 760 C C . PHE A 1 100 ? -1.785 1.506 -2.579 1.00 22.09 100 PHE A C 1
ATOM 761 O O . PHE A 1 100 ? -2.265 2.583 -2.967 1.00 23.46 100 PHE A O 1
ATOM 769 N N . ARG A 1 101 ? -0.576 1.074 -2.936 1.00 23.32 101 ARG A N 1
ATOM 770 C CA . ARG A 1 101 ? 0.270 1.862 -3.839 1.00 26.42 101 ARG A CA 1
ATOM 771 C C . ARG A 1 101 ? 0.442 1.222 -5.212 1.00 27.54 101 ARG A C 1
ATOM 772 O O . ARG A 1 101 ? 0.524 0.001 -5.356 1.00 25.79 101 ARG A O 1
ATOM 780 N N . ASP A 1 102 ? 0.523 2.078 -6.228 1.00 29.21 102 ASP A N 1
ATOM 781 C CA . ASP A 1 102 ? 0.791 1.665 -7.582 1.00 31.36 102 ASP A CA 1
ATOM 782 C C . ASP A 1 102 ? 1.911 2.560 -8.111 1.00 34.83 102 ASP A C 1
ATOM 783 O O . ASP A 1 102 ? 1.629 3.628 -8.673 1.00 35.10 102 ASP A O 1
ATOM 788 N N . ASN A 1 103 ? 3.156 2.116 -7.906 1.00 35.65 103 ASN A N 1
ATOM 789 C CA . ASN A 1 103 ? 4.361 2.947 -8.047 1.00 39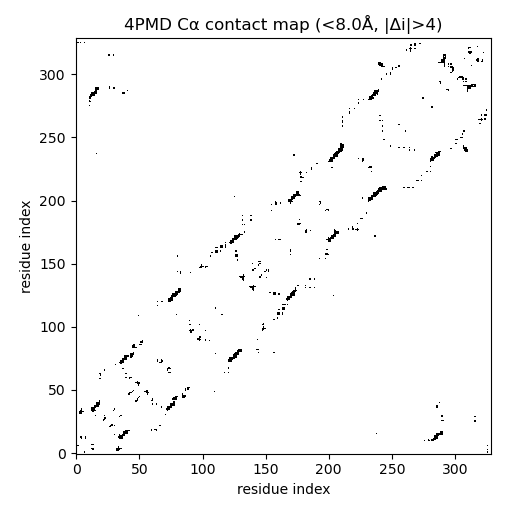.35 103 ASN A CA 1
ATOM 790 C C . ASN A 1 103 ? 4.254 4.269 -7.283 1.00 39.87 103 ASN A C 1
ATOM 791 O O . ASN A 1 103 ? 4.346 4.269 -6.045 1.00 42.14 103 ASN A O 1
ATOM 796 N N . ASP A 1 104 ? 4.045 5.392 -7.967 1.00 43.41 104 ASP A N 1
ATOM 797 C CA . ASP A 1 104 ? 4.000 6.672 -7.260 1.00 43.53 104 ASP A CA 1
ATOM 798 C C . ASP A 1 104 ? 2.602 7.251 -7.205 1.00 43.37 104 ASP A C 1
ATOM 799 O O . ASP A 1 104 ? 2.401 8.407 -6.799 1.00 43.86 104 ASP A O 1
ATOM 804 N N . LYS A 1 105 ? 1.621 6.426 -7.556 1.00 38.12 105 LYS A N 1
ATOM 805 C CA . LYS A 1 105 ? 0.213 6.800 -7.449 1.00 37.75 105 LYS A CA 1
ATOM 806 C C . LYS A 1 105 ? -0.469 5.930 -6.380 1.00 34.45 105 LYS A C 1
ATOM 807 O O . LYS A 1 105 ? 0.090 4.932 -5.922 1.00 33.14 105 LYS A O 1
ATOM 813 N N . GLU A 1 106 ? -1.693 6.280 -6.031 1.00 32.37 106 GLU A N 1
ATOM 814 C CA . GLU A 1 106 ? -2.498 5.390 -5.220 1.00 30.47 106 GLU A CA 1
ATOM 815 C C . GLU A 1 106 ? -3.047 4.273 -6.094 1.00 29.30 106 GLU A C 1
ATOM 816 O O . GLU A 1 106 ? -3.349 4.491 -7.256 1.00 29.55 106 GLU A O 1
ATOM 822 N N . ALA A 1 107 ? -3.211 3.069 -5.535 1.00 26.07 107 ALA A N 1
ATOM 823 C CA . ALA A 1 107 ? -3.710 1.963 -6.336 1.00 25.44 107 ALA A CA 1
ATOM 824 C C . ALA A 1 107 ? -5.226 2.108 -6.525 1.00 24.94 107 ALA A C 1
ATOM 825 O O . ALA A 1 107 ? -5.907 2.565 -5.620 1.00 25.92 107 ALA A O 1
ATOM 827 N N . PRO A 1 108 ? -5.751 1.751 -7.708 1.00 24.46 108 PRO A N 1
ATOM 828 C CA . PRO A 1 108 ? -7.193 1.741 -7.998 1.00 24.94 108 PRO A CA 1
ATOM 829 C C . PRO A 1 108 ? -7.906 0.541 -7.384 1.00 23.51 108 PRO A C 1
ATOM 830 O O . PRO A 1 108 ? -7.253 -0.458 -7.021 1.00 22.65 108 PRO A O 1
ATOM 834 N N . LYS A 1 109 ? -9.216 0.659 -7.302 1.00 23.31 109 LYS A N 1
ATOM 835 C CA . LYS A 1 109 ? -10.067 -0.354 -6.705 1.00 22.53 109 LYS A CA 1
ATOM 836 C C . LYS A 1 109 ? -9.722 -1.778 -7.144 1.00 21.95 109 LYS A C 1
ATOM 837 O O . LYS A 1 109 ? -9.522 -2.662 -6.281 1.00 20.86 109 LYS A O 1
ATOM 843 N N . GLU A 1 110 ? -9.682 -2.025 -8.461 1.00 21.88 110 GLU A N 1
ATOM 844 C CA . GLU A 1 110 ? -9.536 -3.424 -8.927 1.00 21.89 110 GLU A CA 1
ATOM 845 C C . GLU A 1 110 ? -8.140 -4.004 -8.671 1.00 21.62 110 GLU A C 1
ATOM 846 O O . GLU A 1 110 ? -7.997 -5.216 -8.519 1.00 20.83 110 GLU A O 1
ATOM 852 N N . LEU A 1 111 ? -7.122 -3.143 -8.589 1.00 21.24 111 LEU A N 1
ATOM 853 C CA . LEU A 1 111 ? -5.755 -3.582 -8.261 1.00 21.26 111 LEU A CA 1
ATOM 854 C C . LEU A 1 111 ? -5.681 -3.978 -6.807 1.00 19.76 111 LEU A C 1
ATOM 855 O O . LEU A 1 111 ? -5.136 -5.032 -6.484 1.00 20.05 111 LEU A O 1
ATOM 860 N N . VAL A 1 112 ? -6.309 -3.224 -5.943 1.00 19.67 112 VAL A N 1
ATOM 861 C CA . VAL A 1 112 ? -6.331 -3.597 -4.522 1.00 18.57 112 VAL A CA 1
ATOM 862 C C . VAL A 1 112 ? -7.122 -4.884 -4.326 1.00 17.99 112 VAL A C 1
ATOM 863 O O . VAL A 1 112 ? -6.734 -5.749 -3.537 1.00 16.62 112 VAL A O 1
ATOM 867 N N . ILE A 1 113 ? -8.245 -5.018 -5.027 1.00 17.36 113 ILE A N 1
ATOM 868 C CA . ILE A 1 113 ? -9.030 -6.249 -4.966 1.00 16.41 113 ILE A CA 1
ATOM 869 C C . ILE A 1 113 ? -8.211 -7.443 -5.437 1.00 16.64 113 ILE A C 1
ATOM 870 O O . ILE A 1 113 ? -8.208 -8.492 -4.774 1.00 16.19 113 ILE A O 1
ATOM 875 N N . GLU A 1 114 ? -7.473 -7.294 -6.536 1.00 17.35 114 GLU A N 1
ATOM 876 C CA . GLU A 1 114 ? -6.681 -8.401 -7.044 1.00 18.83 114 GLU A CA 1
ATOM 877 C C . GLU A 1 114 ? -5.596 -8.814 -6.048 1.00 16.78 114 GLU A C 1
ATOM 878 O O . GLU A 1 114 ? -5.324 -9.997 -5.886 1.00 16.52 114 GLU A O 1
ATOM 884 N N . ARG A 1 115 ? -4.953 -7.835 -5.433 1.00 16.63 115 ARG A N 1
ATOM 885 C CA . ARG A 1 115 ? -3.968 -8.128 -4.385 1.00 15.72 115 ARG A CA 1
ATOM 886 C C . ARG A 1 115 ? -4.603 -8.841 -3.203 1.00 14.43 115 ARG A C 1
ATOM 887 O O . ARG A 1 115 ? -4.026 -9.793 -2.633 1.00 13.96 115 ARG A O 1
ATOM 895 N N . LEU A 1 116 ? -5.763 -8.364 -2.782 1.00 14.15 116 LEU A N 1
ATOM 896 C CA . LEU A 1 116 ? -6.484 -9.018 -1.693 1.00 13.98 116 LEU A CA 1
ATOM 897 C C . LEU A 1 116 ? -6.841 -10.454 -2.050 1.00 13.55 116 LEU A C 1
ATOM 898 O O . LEU A 1 116 ? -6.742 -11.367 -1.196 1.00 12.88 116 LEU A O 1
ATOM 903 N N . ARG A 1 117 ? -7.302 -10.696 -3.279 1.00 13.46 117 ARG A N 1
ATOM 904 C CA . ARG A 1 117 ? -7.619 -12.046 -3.696 1.00 14.54 117 ARG A CA 1
ATOM 905 C C . ARG A 1 117 ? -6.445 -12.964 -3.551 1.00 14.35 117 ARG A C 1
ATOM 906 O O . ARG A 1 117 ? -6.552 -14.083 -3.059 1.00 14.02 117 ARG A O 1
ATOM 914 N N . GLU A 1 118 ? -5.295 -12.499 -4.011 1.00 14.25 118 GLU A N 1
ATOM 915 C CA . GLU A 1 118 ? -4.091 -13.300 -3.940 1.00 14.85 118 GLU A CA 1
ATOM 916 C C . GLU A 1 118 ? -3.635 -13.534 -2.504 1.00 12.74 118 GLU A C 1
ATOM 917 O O . GLU A 1 118 ? -3.183 -14.645 -2.178 1.00 13.02 118 GLU A O 1
ATOM 923 N N . HIS A 1 119 ? -3.727 -12.523 -1.673 1.00 12.09 119 HIS A N 1
ATOM 924 C CA . HIS A 1 119 ? -3.399 -12.638 -0.247 1.00 11.33 119 HIS A CA 1
ATOM 925 C C . HIS A 1 119 ? -4.275 -13.689 0.440 1.00 10.64 119 HIS A C 1
ATOM 926 O O . HIS A 1 119 ? -3.806 -14.578 1.101 1.00 10.84 119 HIS A O 1
ATOM 933 N N . ILE A 1 120 ? -5.578 -13.540 0.269 1.00 10.35 120 ILE A N 1
ATOM 934 C CA . ILE A 1 120 ? -6.526 -14.454 0.892 1.00 10.13 120 ILE A CA 1
ATOM 935 C C . ILE A 1 120 ? -6.365 -15.871 0.359 1.00 10.02 120 ILE A C 1
ATOM 936 O O . ILE A 1 120 ? -6.395 -16.834 1.131 1.00 10.55 120 ILE A O 1
ATOM 941 N N . LYS A 1 121 ? -6.201 -16.031 -0.954 1.00 10.27 121 LYS A N 1
ATOM 942 C CA . LYS A 1 121 ? -5.970 -17.343 -1.523 1.00 10.82 121 LYS A CA 1
ATOM 943 C C . LYS A 1 121 ? -4.764 -18.009 -0.849 1.00 11.16 121 LYS A C 1
ATOM 944 O O . LYS A 1 121 ? -4.783 -19.171 -0.464 1.00 10.47 121 LYS A O 1
ATOM 950 N N . THR A 1 122 ? -3.683 -17.268 -0.777 1.00 10.93 122 THR A N 1
ATOM 951 C CA . THR A 1 122 ? -2.418 -17.837 -0.261 1.00 11.00 122 THR A CA 1
ATOM 952 C C . THR A 1 122 ? -2.516 -18.251 1.227 1.00 10.99 122 THR A C 1
ATOM 953 O O . THR A 1 122 ? -2.119 -19.353 1.582 1.00 11.51 122 THR A O 1
ATOM 957 N N . ILE A 1 123 ? -3.022 -17.369 2.078 1.00 10.61 123 ILE A N 1
ATOM 958 C CA . ILE A 1 123 ? -3.062 -17.571 3.518 1.00 10.78 123 ILE A CA 1
ATOM 959 C C . ILE A 1 123 ? -4.107 -18.631 3.837 1.00 10.61 123 ILE A C 1
ATOM 960 O O . ILE A 1 123 ? -3.876 -19.539 4.616 1.00 10.26 123 ILE A O 1
ATOM 965 N N . CYS A 1 124 ? -5.293 -18.481 3.258 1.00 10.22 124 CYS A N 1
ATOM 966 C CA . CYS A 1 124 ? -6.374 -19.430 3.551 1.00 10.81 124 CYS A CA 1
ATOM 967 C C . CYS A 1 124 ? -6.057 -20.822 3.056 1.00 10.50 124 CYS A C 1
ATOM 968 O O . CYS A 1 124 ? -6.348 -21.789 3.745 1.00 10.47 124 CYS A O 1
ATOM 971 N N . THR A 1 125 ? -5.422 -20.957 1.900 1.00 10.24 125 THR A N 1
ATOM 972 C CA . THR A 1 125 ? -5.069 -22.275 1.397 1.00 10.48 125 THR A CA 1
ATOM 973 C C . THR A 1 125 ? -4.112 -22.997 2.360 1.00 10.59 125 THR A C 1
ATOM 974 O O . THR A 1 125 ? -4.259 -24.168 2.660 1.00 10.45 125 THR A O 1
ATOM 978 N N . ARG A 1 126 ? -3.135 -22.240 2.864 1.00 10.52 126 ARG A N 1
ATOM 979 C CA . ARG A 1 126 ? -2.115 -22.803 3.749 1.00 10.63 126 ARG A CA 1
ATOM 980 C C . ARG A 1 126 ? -2.624 -23.276 5.100 1.00 10.86 126 ARG A C 1
ATOM 981 O O . ARG A 1 126 ? -2.114 -24.262 5.643 1.00 10.83 126 ARG A O 1
ATOM 989 N N . TYR A 1 127 ? -3.655 -22.605 5.630 1.00 10.70 127 TYR A N 1
ATOM 990 C CA . TYR A 1 127 ? -4.081 -22.836 7.017 1.00 10.61 127 TYR A CA 1
ATOM 991 C C . TYR A 1 127 ? -5.522 -23.308 7.154 1.00 11.43 127 TYR A C 1
ATOM 992 O O . TYR A 1 127 ? -5.973 -23.568 8.292 1.00 11.59 127 TYR A O 1
ATOM 1001 N N . ARG A 1 128 ? -6.212 -23.531 6.037 1.00 11.63 128 ARG A N 1
ATOM 1002 C CA A ARG A 1 128 ? -7.635 -23.909 6.114 0.50 12.02 128 ARG A CA 1
ATOM 1003 C CA B ARG A 1 128 ? -7.641 -23.940 6.057 0.50 12.74 128 ARG A CA 1
ATOM 1004 C C . ARG A 1 128 ? -7.874 -25.233 6.831 1.00 12.66 128 ARG A C 1
ATOM 1005 O O . ARG A 1 128 ? -8.934 -25.419 7.462 1.00 13.73 128 ARG A O 1
ATOM 1020 N N . ASP A 1 129 ? -6.898 -26.137 6.797 1.00 13.37 129 ASP A N 1
ATOM 1021 C CA . ASP A 1 129 ? -7.073 -27.422 7.462 1.00 15.04 129 ASP A CA 1
ATOM 1022 C C . ASP A 1 129 ? -7.137 -27.316 8.981 1.00 15.15 129 ASP A C 1
ATOM 1023 O O . ASP A 1 129 ? -7.756 -28.196 9.600 1.00 16.40 129 ASP A O 1
ATOM 1028 N N . VAL A 1 130 ? -6.558 -26.268 9.576 1.00 13.88 130 VAL A N 1
ATOM 1029 C CA . VAL A 1 130 ? -6.509 -26.142 11.036 1.00 13.92 130 VAL A CA 1
ATOM 1030 C C . VAL A 1 130 ? -7.314 -24.967 11.592 1.00 13.32 130 VAL A C 1
ATOM 1031 O O . VAL A 1 130 ? -7.561 -24.893 12.806 1.00 13.57 130 VAL A O 1
ATOM 1035 N N . VAL A 1 131 ? -7.747 -24.070 10.723 1.00 13.00 131 VAL A N 1
ATOM 1036 C CA . VAL A 1 131 ? -8.527 -22.912 11.128 1.00 12.49 131 VAL A CA 1
ATOM 1037 C C . VAL A 1 131 ? -10.014 -23.216 11.112 1.00 13.28 131 VAL A C 1
ATOM 1038 O O . VAL A 1 131 ? -10.558 -23.575 10.076 1.00 13.29 131 VAL A O 1
ATOM 1042 N N . TYR A 1 132 ? -10.685 -23.054 12.251 1.00 13.29 132 TYR A N 1
ATOM 1043 C CA . TYR A 1 132 ? -12.132 -23.324 12.345 1.00 14.53 132 TYR A CA 1
ATOM 1044 C C . TYR A 1 132 ? -12.958 -22.070 12.188 1.00 14.55 132 TYR A C 1
ATOM 1045 O O . TYR A 1 132 ? -14.134 -22.155 11.893 1.00 15.14 132 TYR A O 1
ATOM 1054 N N . SER A 1 133 ? -12.336 -20.892 12.367 1.00 13.32 133 SER A N 1
ATOM 1055 C CA . SER A 1 133 ? -13.032 -19.610 12.253 1.00 13.44 133 SER A CA 1
ATOM 1056 C C . SER A 1 133 ? -12.047 -18.543 11.823 1.00 12.43 133 SER A C 1
ATOM 1057 O O . SER A 1 133 ? -10.947 -18.489 12.364 1.00 13.54 133 SER A O 1
ATOM 1060 N N . TRP A 1 134 ? -12.434 -17.746 10.852 1.00 12.14 134 TRP A N 1
ATOM 1061 C CA . TRP A 1 134 ? -11.627 -16.641 10.317 1.00 11.39 134 TRP A CA 1
ATOM 1062 C C . TRP A 1 134 ? -12.230 -15.301 10.698 1.00 12.12 134 TRP A C 1
ATOM 1063 O O . TRP A 1 134 ? -13.428 -15.079 10.482 1.00 12.18 134 TRP A O 1
ATOM 1074 N N . ASP A 1 135 ? -11.390 -14.374 11.163 1.00 12.11 135 ASP A N 1
ATOM 1075 C CA . ASP A 1 135 ? -11.788 -12.953 11.249 1.00 12.19 135 ASP A CA 1
ATOM 1076 C C . ASP A 1 135 ? -11.535 -12.349 9.901 1.00 11.87 135 ASP A C 1
ATOM 1077 O O . ASP A 1 135 ? -10.412 -11.896 9.597 1.00 11.63 135 ASP A O 1
ATOM 1082 N N . VAL A 1 136 ? -12.512 -12.414 9.003 1.00 11.35 136 VAL A N 1
ATOM 1083 C CA . VAL A 1 136 ? -12.310 -11.974 7.644 1.00 11.54 136 VAL A CA 1
ATOM 1084 C C . VAL A 1 136 ? -12.108 -10.467 7.553 1.00 12.12 136 VAL A C 1
ATOM 1085 O O . VAL A 1 136 ? -11.183 -9.992 6.898 1.00 11.39 136 VAL A O 1
ATOM 1089 N N . VAL A 1 137 ? -12.958 -9.716 8.247 1.00 11.58 137 VAL A N 1
ATOM 1090 C CA . VAL A 1 137 ? -12.849 -8.289 8.323 1.00 12.03 137 VAL A CA 1
ATOM 1091 C C . VAL A 1 137 ? -12.935 -7.917 9.799 1.00 12.28 137 VAL A C 1
ATOM 1092 O O . VAL A 1 137 ? -13.701 -8.483 10.567 1.00 12.66 137 VAL A O 1
ATOM 1096 N N . ASN A 1 138 ? -12.047 -7.013 10.193 1.00 12.90 138 ASN A N 1
ATOM 1097 C CA . ASN A 1 138 ? -11.867 -6.603 11.579 1.00 13.46 138 ASN A CA 1
ATOM 1098 C C . ASN A 1 138 ? -12.084 -5.106 11.712 1.00 13.54 138 ASN A C 1
ATOM 1099 O O . ASN A 1 138 ? -11.492 -4.317 10.997 1.00 13.52 138 ASN A O 1
ATOM 1104 N N . ALA A 1 139 ? -12.989 -4.731 12.613 1.00 15.50 139 ALA A N 1
ATOM 1105 C CA . ALA A 1 139 ? -13.151 -3.304 13.011 1.00 16.14 139 ALA A CA 1
ATOM 1106 C C . ALA A 1 139 ? -13.517 -2.344 11.868 1.00 16.43 139 ALA A C 1
ATOM 1107 O O . ALA A 1 139 ? -13.029 -1.244 11.784 1.00 17.21 139 ALA A O 1
ATOM 1109 N N . ALA A 1 140 ? -14.397 -2.781 10.965 1.00 16.12 140 ALA A N 1
ATOM 1110 C CA . ALA A 1 140 ? -14.879 -1.977 9.847 1.00 16.73 140 ALA A CA 1
ATOM 1111 C C . ALA A 1 140 ? -15.943 -0.957 10.235 1.00 17.70 140 ALA A C 1
ATOM 1112 O O . ALA A 1 140 ? -16.087 0.052 9.566 1.00 17.59 140 ALA A O 1
ATOM 1114 N N . VAL A 1 141 ? -16.619 -1.209 11.337 1.00 18.54 141 VAL A N 1
ATOM 1115 C CA . VAL A 1 141 ? -17.703 -0.300 11.784 1.00 20.36 141 VAL A CA 1
ATOM 1116 C C . VAL A 1 141 ? -17.072 0.935 12.453 1.00 22.54 141 VAL A C 1
ATOM 1117 O O . VAL A 1 141 ? -16.209 0.790 13.325 1.00 22.51 141 VAL A O 1
ATOM 1121 N N . GLU A 1 142 ? -17.492 2.123 12.025 1.00 23.11 142 GLU A N 1
ATOM 1122 C CA . GLU A 1 142 ? -16.986 3.377 12.580 1.00 26.09 142 GLU A CA 1
ATOM 1123 C C . GLU A 1 142 ? -17.290 3.420 14.076 1.00 27.75 142 GLU A C 1
ATOM 1124 O O . GLU A 1 142 ? -18.416 3.165 14.515 1.00 27.71 142 GLU A O 1
ATOM 1130 N N . ASP A 1 143 ? -16.265 3.717 14.875 1.00 26.50 143 ASP A N 1
ATOM 1131 C CA . ASP A 1 143 ? -16.380 3.628 16.314 1.00 30.01 143 ASP A CA 1
ATOM 1132 C C . ASP A 1 143 ? -16.750 4.956 16.965 1.00 31.60 143 ASP A C 1
ATOM 1133 O O . ASP A 1 143 ? -17.313 4.944 18.054 1.00 35.85 143 ASP A O 1
ATOM 1138 N N . LYS A 1 144 ? -16.415 6.075 16.339 1.00 35.86 144 LYS A N 1
ATOM 1139 C CA . LYS A 1 144 ? -16.547 7.398 16.984 1.00 39.01 144 LYS A CA 1
ATOM 1140 C C . LYS A 1 144 ? -17.721 8.185 16.409 1.00 39.82 144 LYS A C 1
ATOM 1141 O O . LYS A 1 144 ? -18.704 8.424 17.113 1.00 41.77 144 LYS A O 1
ATOM 1147 N N . THR A 1 145 ? -17.634 8.556 15.133 1.00 38.01 145 THR A N 1
ATOM 1148 C CA . THR A 1 145 ? -18.680 9.357 14.486 1.00 37.98 145 THR A CA 1
ATOM 1149 C C . THR A 1 145 ? -19.939 8.531 14.186 1.00 40.11 145 THR A C 1
ATOM 1150 O O . THR A 1 145 ? -20.002 7.340 14.489 1.00 35.91 145 THR A O 1
ATOM 1154 N N . ASP A 1 146 ? -20.947 9.169 13.603 1.00 41.33 146 ASP A N 1
ATOM 1155 C CA . ASP A 1 146 ? -22.219 8.502 13.379 1.00 41.93 146 ASP A CA 1
ATOM 1156 C C . ASP A 1 146 ? -22.269 7.821 11.987 1.00 40.08 146 ASP A C 1
ATOM 1157 O O . ASP A 1 146 ? -23.246 7.140 11.674 1.00 40.23 146 ASP A O 1
ATOM 1162 N N . VAL A 1 147 ? -21.234 7.983 11.157 1.00 36.34 147 VAL A N 1
ATOM 1163 C CA . VAL A 1 147 ? -21.206 7.254 9.879 1.00 34.79 147 VAL A CA 1
ATOM 1164 C C . VAL A 1 147 ? -21.112 5.747 10.181 1.00 31.58 147 VAL A C 1
ATOM 1165 O O . VAL A 1 147 ? -20.658 5.344 11.260 1.00 28.69 147 VAL A O 1
ATOM 1169 N N . LEU A 1 148 ? -21.637 4.903 9.292 1.00 29.81 148 LEU A N 1
ATOM 1170 C CA . LEU A 1 148 ? -21.661 3.457 9.585 1.00 27.74 148 LEU A CA 1
ATOM 1171 C C . LEU A 1 148 ? -20.253 2.843 9.547 1.00 24.96 148 LEU A C 1
ATOM 1172 O O . LEU A 1 148 ? -19.869 2.120 10.481 1.00 24.76 148 LEU A O 1
ATOM 1177 N N . LEU A 1 149 ? -19.531 3.147 8.479 1.00 24.14 149 LEU A N 1
ATOM 1178 C CA . LEU A 1 149 ? -18.250 2.490 8.187 1.00 23.29 149 LEU A CA 1
ATOM 1179 C C . LEU A 1 149 ? -17.049 3.376 8.407 1.00 22.22 149 LEU A C 1
ATOM 1180 O O . LEU A 1 149 ? -16.996 4.526 7.952 1.00 22.81 149 LEU A O 1
ATOM 1185 N N . ARG A 1 150 ? -16.063 2.813 9.114 1.00 22.00 150 ARG A N 1
ATOM 1186 C CA . ARG A 1 150 ? -14.768 3.442 9.254 1.00 22.11 150 ARG A CA 1
ATOM 1187 C C . ARG A 1 150 ? -14.143 3.764 7.906 1.00 22.27 150 ARG A C 1
ATOM 1188 O O . ARG A 1 150 ? -14.116 2.935 6.986 1.00 23.00 150 ARG A O 1
ATOM 1196 N N . ASP A 1 151 ? -13.588 4.967 7.764 1.00 25.53 151 ASP A N 1
ATOM 1197 C CA . ASP A 1 151 ? -13.037 5.383 6.465 1.00 25.54 151 ASP A CA 1
ATOM 1198 C C . ASP A 1 151 ? -11.552 5.019 6.311 1.00 26.89 151 ASP A C 1
ATOM 1199 O O . ASP A 1 151 ? -10.670 5.884 6.166 1.00 27.66 151 ASP A O 1
ATOM 1204 N N . SER A 1 152 ? -11.283 3.729 6.285 1.00 23.94 152 SER A N 1
ATOM 1205 C CA . SER A 1 152 ? -9.924 3.244 6.058 1.00 22.22 152 SER A CA 1
ATOM 1206 C C . SER A 1 152 ? -9.552 3.228 4.587 1.00 21.85 152 SER A C 1
ATOM 1207 O O . SER A 1 152 ? -10.391 3.427 3.706 1.00 21.98 152 SER A O 1
ATOM 1210 N N . LYS A 1 153 ? -8.296 2.934 4.285 1.00 21.31 153 LYS A N 1
ATOM 1211 C CA . LYS A 1 153 ? -7.903 2.870 2.888 1.00 21.38 153 LYS A CA 1
ATOM 1212 C C . LYS A 1 153 ? -8.640 1.747 2.159 1.00 20.80 153 LYS A C 1
ATOM 1213 O O . LYS A 1 153 ? -8.908 1.861 0.968 1.00 20.12 153 LYS A O 1
ATOM 1219 N N . TRP A 1 154 ? -8.927 0.654 2.867 1.00 19.15 154 TRP A N 1
ATOM 1220 C CA . TRP A 1 154 ? -9.712 -0.426 2.277 1.00 18.24 154 TRP A CA 1
ATOM 1221 C C . TRP A 1 154 ? -11.093 0.102 1.811 1.00 19.26 154 TRP A C 1
ATOM 1222 O O . TRP A 1 154 ? -11.499 -0.116 0.679 1.00 19.52 154 TRP A O 1
ATOM 1233 N N . ARG A 1 155 ? -11.771 0.802 2.719 1.00 19.82 155 ARG A N 1
ATOM 1234 C CA . ARG A 1 155 ? -13.123 1.330 2.433 1.00 21.83 155 ARG A CA 1
ATOM 1235 C C . ARG A 1 155 ? -13.057 2.425 1.369 1.00 22.66 155 ARG A C 1
ATOM 1236 O O . ARG A 1 155 ? -13.879 2.445 0.448 1.00 22.92 155 ARG A O 1
ATOM 1244 N N . ARG A 1 156 ? -12.099 3.337 1.498 1.00 22.93 156 ARG A N 1
ATOM 1245 C CA . ARG A 1 156 ? -12.001 4.482 0.575 1.00 25.06 156 ARG A CA 1
ATOM 1246 C C . ARG A 1 156 ? -11.783 3.973 -0.847 1.00 24.05 156 ARG A C 1
ATOM 1247 O O . ARG A 1 156 ? -12.480 4.388 -1.794 1.00 24.71 156 ARG A O 1
ATOM 1255 N N . ILE A 1 157 ? -10.831 3.048 -1.022 1.00 22.52 157 ILE A N 1
ATOM 1256 C CA . ILE A 1 157 ? -10.369 2.680 -2.383 1.00 21.91 157 ILE A CA 1
ATOM 1257 C C . ILE A 1 157 ? -11.315 1.663 -3.003 1.00 22.82 157 ILE A C 1
ATOM 1258 O O . ILE A 1 157 ? -11.648 1.763 -4.182 1.00 23.90 157 ILE A O 1
ATOM 1263 N N . ILE A 1 158 ? -11.734 0.679 -2.228 1.00 22.39 158 ILE A N 1
ATOM 1264 C CA . ILE A 1 158 ? -12.607 -0.368 -2.793 1.00 22.56 158 ILE A CA 1
ATOM 1265 C C . ILE A 1 158 ? -14.074 0.096 -2.823 1.00 22.95 158 ILE A C 1
ATOM 1266 O O . ILE A 1 158 ? -14.843 -0.307 -3.708 1.00 23.72 158 ILE A O 1
ATOM 1271 N N . GLY A 1 159 ? -14.460 0.921 -1.853 1.00 23.46 159 GLY A N 1
ATOM 1272 C CA . GLY A 1 159 ? -15.837 1.375 -1.694 1.00 23.82 159 GLY A CA 1
ATOM 1273 C C . GLY A 1 159 ? -16.585 0.583 -0.651 1.00 23.56 159 GLY A C 1
ATOM 1274 O O . GLY A 1 159 ? -16.031 -0.322 -0.004 1.00 22.17 159 GLY A O 1
ATOM 1275 N N . ASP A 1 160 ? -17.858 0.889 -0.453 1.00 25.57 160 ASP A N 1
ATOM 1276 C CA . ASP A 1 160 ? -18.577 0.260 0.664 1.00 25.63 160 ASP A CA 1
ATOM 1277 C C . ASP A 1 160 ? -18.779 -1.251 0.474 1.00 25.42 160 ASP A C 1
ATOM 1278 O O . ASP A 1 160 ? -19.035 -1.952 1.448 1.00 26.62 160 ASP A O 1
ATOM 1283 N N . ASP A 1 161 ? -18.647 -1.759 -0.749 1.00 23.27 161 ASP A N 1
ATOM 1284 C CA . ASP A 1 161 ? -18.837 -3.189 -0.971 1.00 22.53 161 ASP A CA 1
ATOM 1285 C C . ASP A 1 161 ? -17.654 -4.013 -0.506 1.00 20.36 161 ASP A C 1
ATOM 1286 O O . ASP A 1 161 ? -17.671 -5.239 -0.652 1.00 19.33 161 ASP A O 1
ATOM 1291 N N . TYR A 1 162 ? -16.618 -3.372 0.041 1.00 18.20 162 TYR A N 1
ATOM 1292 C CA . TYR A 1 162 ? -15.393 -4.133 0.335 1.00 17.19 162 TYR A CA 1
ATOM 1293 C C . TYR A 1 162 ? -15.593 -5.256 1.328 1.00 15.92 162 TYR A C 1
ATOM 1294 O O . TYR A 1 162 ? -14.834 -6.252 1.288 1.00 15.98 162 TYR A O 1
ATOM 1303 N N . ILE A 1 163 ? -16.522 -5.109 2.256 1.00 15.85 163 ILE A N 1
ATOM 1304 C CA . ILE A 1 163 ? -16.706 -6.128 3.239 1.00 15.10 163 ILE A CA 1
ATOM 1305 C C . ILE A 1 163 ? -17.264 -7.367 2.548 1.00 15.92 163 ILE A C 1
ATOM 1306 O O . ILE A 1 163 ? -16.751 -8.469 2.722 1.00 15.59 163 ILE A O 1
ATOM 1311 N N . LYS A 1 164 ? -18.338 -7.193 1.791 1.00 17.02 164 LYS A N 1
ATOM 1312 C CA . LYS A 1 164 ? -18.902 -8.312 1.047 1.00 17.24 164 LYS A CA 1
ATOM 1313 C C . LYS A 1 164 ? -17.849 -8.959 0.138 1.00 15.80 164 LYS A C 1
ATOM 1314 O O . LYS A 1 164 ? -17.747 -10.190 0.090 1.00 15.46 164 LYS A O 1
ATOM 1320 N N . ILE A 1 165 ? -17.074 -8.134 -0.539 1.00 15.00 165 ILE A N 1
ATOM 1321 C CA . ILE A 1 165 ? -16.018 -8.621 -1.449 1.00 14.81 165 ILE A CA 1
ATOM 1322 C C . ILE A 1 165 ? -15.007 -9.505 -0.702 1.00 13.96 165 ILE A C 1
ATOM 1323 O O . ILE A 1 165 ? -14.682 -10.612 -1.164 1.00 13.26 165 ILE A O 1
ATOM 1328 N N . ALA A 1 166 ? -14.562 -9.048 0.463 1.00 14.01 166 ALA A N 1
ATOM 1329 C CA . ALA A 1 166 ? -13.642 -9.879 1.274 1.00 13.32 166 ALA A CA 1
ATOM 1330 C C . ALA A 1 166 ? -14.229 -11.218 1.681 1.00 12.91 166 ALA A C 1
ATOM 1331 O O . ALA A 1 166 ? -13.563 -12.251 1.607 1.00 12.37 166 ALA A O 1
ATOM 1333 N N . PHE A 1 167 ? -15.488 -11.209 2.132 1.00 12.67 167 PHE A N 1
ATOM 1334 C CA . PHE A 1 167 ? -16.104 -12.464 2.536 1.00 12.25 167 PHE A CA 1
ATOM 1335 C C . PHE A 1 167 ? -16.289 -13.413 1.340 1.00 11.94 167 PHE A C 1
ATOM 1336 O O . PHE A 1 167 ? -16.073 -14.626 1.491 1.00 11.80 167 PHE A O 1
ATOM 1344 N N . GLU A 1 168 ? -16.704 -12.882 0.197 1.00 12.18 168 GLU A N 1
ATOM 1345 C CA . GLU A 1 168 ? -16.865 -13.755 -0.978 1.00 12.68 168 GLU A CA 1
ATOM 1346 C C . GLU A 1 168 ? -15.549 -14.391 -1.459 1.00 12.56 168 GLU A C 1
ATOM 1347 O O . GLU A 1 168 ? -15.540 -15.535 -1.914 1.00 12.36 168 GLU A O 1
ATOM 1353 N N . ILE A 1 169 ? -14.456 -13.645 -1.366 1.00 11.82 169 ILE A N 1
ATOM 1354 C CA . ILE A 1 169 ? -13.174 -14.195 -1.694 1.00 12.43 169 ILE A CA 1
ATOM 1355 C C . ILE A 1 169 ? -12.779 -15.292 -0.681 1.00 12.11 169 ILE A C 1
ATOM 1356 O O . ILE A 1 169 ? -12.386 -16.387 -1.057 1.00 12.10 169 ILE A O 1
ATOM 1361 N N . ALA A 1 170 ? -12.898 -14.981 0.612 1.00 12.09 170 ALA A N 1
ATOM 1362 C CA . ALA A 1 170 ? -12.505 -15.924 1.650 1.00 11.88 170 ALA A CA 1
ATOM 1363 C C . ALA A 1 170 ? -13.265 -17.251 1.525 1.00 12.22 170 ALA A C 1
ATOM 1364 O O . ALA A 1 170 ? -12.711 -18.323 1.667 1.00 12.20 170 ALA A O 1
ATOM 1366 N N . LYS A 1 171 ? -14.539 -17.166 1.169 1.00 12.42 171 LYS A N 1
ATOM 1367 C CA . LYS A 1 171 ? -15.387 -18.326 1.097 1.00 13.23 171 LYS A CA 1
ATOM 1368 C C . LYS A 1 171 ? -14.894 -19.331 0.064 1.00 14.08 171 LYS A C 1
ATOM 1369 O O . LYS A 1 171 ? -15.111 -20.565 0.224 1.00 16.70 171 LYS A O 1
ATOM 1375 N N . LYS A 1 172 ? -14.177 -18.851 -0.943 1.00 14.62 172 LYS A N 1
ATOM 1376 C CA . LYS A 1 172 ? -13.593 -19.742 -1.943 1.00 15.89 172 LYS A CA 1
ATOM 1377 C C . LYS A 1 172 ? -12.545 -20.710 -1.422 1.00 17.22 172 LYS A C 1
ATOM 1378 O O . LYS A 1 172 ? -12.312 -21.781 -1.983 1.00 16.58 172 LYS A O 1
ATOM 1384 N N . TYR A 1 173 ? -11.880 -20.282 -0.379 1.00 17.22 173 TYR A N 1
ATOM 1385 C CA . TYR A 1 173 ? -10.639 -20.943 0.119 1.00 17.88 173 TYR A CA 1
ATOM 1386 C C . TYR A 1 173 ? -10.659 -21.443 1.565 1.00 19.21 173 TYR A C 1
ATOM 1387 O O . TYR A 1 173 ? -9.588 -21.898 2.038 1.00 19.22 173 TYR A O 1
ATOM 1396 N N . THR A 1 174 ? -11.811 -21.384 2.265 1.00 16.75 174 THR A N 1
ATOM 1397 C CA . THR A 1 174 ? -11.842 -21.666 3.682 1.00 16.13 174 THR A CA 1
ATOM 1398 C C . THR A 1 174 ? -12.460 -22.995 4.105 1.00 16.90 174 THR A C 1
ATOM 1399 O O . THR A 1 174 ? -12.388 -23.378 5.253 1.00 17.57 174 THR A O 1
ATOM 1403 N N . GLY A 1 175 ? -13.043 -23.766 3.170 1.00 20.52 175 GLY A N 1
ATOM 1404 C CA . GLY A 1 175 ? -13.687 -25.058 3.545 1.00 20.71 175 GLY A CA 1
ATOM 1405 C C . GLY A 1 175 ? -14.665 -25.098 4.717 1.00 21.47 175 GLY A C 1
ATOM 1406 O O . GLY A 1 175 ? -15.707 -24.409 4.717 1.00 23.60 175 GLY A O 1
ATOM 1407 N N . ASN A 1 176 ? -14.362 -25.877 5.745 1.00 23.78 176 ASN A N 1
ATOM 1408 C CA . ASN A 1 176 ? -15.326 -25.997 6.845 1.00 26.29 176 ASN A CA 1
ATOM 1409 C C . ASN A 1 176 ? -15.272 -24.738 7.718 1.00 24.87 176 ASN A C 1
ATOM 1410 O O . ASN A 1 176 ? -16.074 -24.583 8.650 1.00 26.12 176 ASN A O 1
ATOM 1415 N N . GLY A 1 177 ? -14.310 -23.838 7.438 1.00 20.81 177 GLY A N 1
ATOM 1416 C CA . GLY A 1 177 ? -14.039 -22.721 8.322 1.00 19.34 177 GLY A CA 1
ATOM 1417 C C . GLY A 1 177 ? -15.180 -21.725 8.314 1.00 18.53 177 GLY A C 1
ATOM 1418 O O . GLY A 1 177 ? -15.724 -21.380 7.263 1.00 19.77 177 GLY A O 1
ATOM 1419 N N . LYS A 1 178 ? -15.585 -21.286 9.500 1.00 16.30 178 LYS A N 1
ATOM 1420 C CA . LYS A 1 178 ? -16.637 -20.299 9.561 1.00 16.59 178 LYS A CA 1
ATOM 1421 C C . LYS A 1 178 ? -16.038 -18.904 9.372 1.00 15.17 178 LYS A C 1
ATOM 1422 O O . LYS A 1 178 ? -14.920 -18.623 9.795 1.00 14.60 178 LYS A O 1
ATOM 1428 N N . LEU A 1 179 ? -16.823 -18.022 8.808 1.00 13.31 179 LEU A N 1
ATOM 1429 C CA . LEU A 1 179 ? -16.371 -16.667 8.463 1.00 12.96 179 LEU A CA 1
ATOM 1430 C C . LEU A 1 179 ? -16.991 -15.670 9.401 1.00 13.15 179 LEU A C 1
ATOM 1431 O O . LEU A 1 179 ? -18.224 -15.548 9.485 1.00 13.72 179 LEU A O 1
ATOM 1436 N N . PHE A 1 180 ? -16.134 -14.925 10.089 1.00 12.88 180 PHE A N 1
ATOM 1437 C CA . PHE A 1 180 ? -16.568 -13.945 11.061 1.00 13.91 180 PHE A CA 1
ATOM 1438 C C . PHE A 1 180 ? -16.239 -12.503 10.731 1.00 13.52 180 PHE A C 1
ATOM 1439 O O . PHE A 1 180 ? -15.214 -12.169 10.099 1.00 13.76 180 PHE A O 1
ATOM 1447 N N . TYR A 1 181 ? -17.163 -11.631 11.145 1.00 13.71 181 TYR A N 1
ATOM 1448 C CA . TYR A 1 181 ? -16.926 -10.207 11.272 1.00 14.14 181 TYR A CA 1
ATOM 1449 C C . TYR A 1 181 ? -16.559 -9.919 12.739 1.00 14.23 181 TYR A C 1
ATOM 1450 O O . TYR A 1 181 ? -17.331 -10.277 13.627 1.00 15.11 181 TYR A O 1
ATOM 1459 N N . ASN A 1 182 ? -15.397 -9.320 12.997 1.00 14.24 182 ASN A N 1
ATOM 1460 C CA . ASN A 1 182 ? -14.837 -9.119 14.349 1.00 14.46 182 ASN A CA 1
ATOM 1461 C C . ASN A 1 182 ? -14.707 -7.639 14.690 1.00 14.58 182 ASN A C 1
ATOM 1462 O O . ASN A 1 182 ? -14.379 -6.849 13.822 1.00 14.29 182 ASN A O 1
ATOM 1467 N N . ASP A 1 183 ? -15.043 -7.267 15.932 1.00 15.69 183 ASP A N 1
ATOM 1468 C CA . ASP A 1 183 ? -14.997 -5.862 16.353 1.00 16.27 183 ASP A CA 1
ATOM 1469 C C . ASP A 1 183 ? -15.016 -5.713 17.870 1.00 16.53 183 ASP A C 1
ATOM 1470 O O . ASP A 1 183 ? -15.362 -6.625 18.599 1.00 17.29 183 ASP A O 1
ATOM 1475 N N . TYR A 1 184 ? -14.621 -4.512 18.317 1.00 17.62 184 TYR A N 1
ATOM 1476 C CA . TYR A 1 184 ? -14.604 -4.130 19.735 1.00 18.08 184 TYR A CA 1
ATOM 1477 C C . TYR A 1 184 ? -15.732 -3.120 19.985 1.00 17.93 184 TYR A C 1
ATOM 1478 O O . TYR A 1 184 ? -16.232 -2.474 19.060 1.00 18.55 184 TYR A O 1
ATOM 1487 N N . ASN A 1 185 ? -16.069 -3.005 21.264 1.00 19.11 185 ASN A N 1
ATOM 1488 C CA . ASN A 1 185 ? -17.172 -2.135 21.781 1.00 20.26 185 ASN A CA 1
ATOM 1489 C C . ASN A 1 185 ? -18.501 -2.476 21.193 1.00 22.12 185 ASN A C 1
ATOM 1490 O O . ASN A 1 185 ? -19.482 -1.710 21.319 1.00 22.70 185 ASN A O 1
ATOM 1495 N N . ASN A 1 186 ? -18.585 -3.629 20.542 1.00 22.45 186 ASN A N 1
ATOM 1496 C CA . ASN A 1 186 ? -19.786 -3.907 19.773 1.00 24.09 186 ASN A CA 1
ATOM 1497 C C . ASN A 1 186 ? -20.921 -4.500 20.636 1.00 26.11 186 ASN A C 1
ATOM 1498 O O . ASN A 1 186 ? -21.985 -4.860 20.077 1.00 26.46 186 ASN A O 1
ATOM 1503 N N . GLU A 1 187 ? -20.690 -4.620 21.960 1.00 26.26 187 GLU A N 1
ATOM 1504 C CA . GLU A 1 187 ? -21.770 -4.814 22.936 1.00 28.00 187 GLU A CA 1
ATOM 1505 C C . GLU A 1 187 ? -22.426 -3.463 23.381 1.00 29.86 187 GLU A C 1
ATOM 1506 O O . GLU A 1 187 ? -23.581 -3.447 23.861 1.00 29.16 187 GLU A O 1
ATOM 1512 N N . MET A 1 188 ? -21.737 -2.345 23.172 1.00 29.55 188 MET A N 1
ATOM 1513 C CA . MET A 1 188 ? -22.256 -1.041 23.617 1.00 30.76 188 MET A CA 1
ATOM 1514 C C . MET A 1 188 ? -23.394 -0.557 22.733 1.00 30.58 188 MET A C 1
ATOM 1515 O O . MET A 1 188 ? -23.330 -0.653 21.516 1.00 30.49 188 MET A O 1
ATOM 1520 N N . PRO A 1 189 ? -24.456 -0.002 23.351 1.00 31.74 189 PRO A N 1
ATOM 1521 C CA . PRO A 1 189 ? -25.672 0.245 22.595 1.00 32.62 189 PRO A CA 1
ATOM 1522 C C . PRO A 1 189 ? -25.523 1.008 21.271 1.00 32.59 189 PRO A C 1
ATOM 1523 O O . PRO A 1 189 ? -26.134 0.616 20.261 1.00 33.95 189 PRO A O 1
ATOM 1527 N N . TYR A 1 190 ? -24.752 2.087 21.257 1.00 31.43 190 TYR A N 1
ATOM 1528 C CA . TYR A 1 190 ? -24.492 2.875 20.055 1.00 32.04 190 TYR A CA 1
ATOM 1529 C C . TYR A 1 190 ? -23.883 2.060 18.875 1.00 32.27 190 TYR A C 1
ATOM 1530 O O . TYR A 1 190 ? -24.311 2.150 17.713 1.00 32.70 190 TYR A O 1
ATOM 1539 N N . LYS A 1 191 ? -22.874 1.264 19.215 1.00 30.57 191 LYS A N 1
ATOM 1540 C CA . LYS A 1 191 ? -22.165 0.461 18.223 1.00 29.85 191 LYS A CA 1
ATOM 1541 C C . LYS A 1 191 ? -22.950 -0.802 17.832 1.00 29.04 191 LYS A C 1
ATOM 1542 O O . LYS A 1 191 ? -22.911 -1.253 16.683 1.00 28.41 191 LYS A O 1
ATOM 1548 N N . LEU A 1 192 ? -23.618 -1.388 18.811 1.00 29.58 192 LEU A N 1
ATOM 1549 C CA . LEU A 1 192 ? -24.477 -2.539 18.573 1.00 30.19 192 LEU A CA 1
ATOM 1550 C C . LEU A 1 192 ? -25.515 -2.221 17.505 1.00 31.63 192 LEU A C 1
ATOM 1551 O O . LEU A 1 192 ? -25.693 -3.018 16.566 1.00 28.99 192 LEU A O 1
ATOM 1556 N N . GLU A 1 193 ? -26.179 -1.061 17.610 1.00 32.53 193 GLU A N 1
ATOM 1557 C CA . GLU A 1 193 ? -27.214 -0.681 16.622 1.00 34.84 193 GLU A CA 1
ATOM 1558 C C . GLU A 1 193 ? -26.620 -0.516 15.229 1.00 32.57 193 GLU A C 1
ATOM 1559 O O . GLU A 1 193 ? -27.180 -0.976 14.231 1.00 32.68 193 GLU A O 1
ATOM 1565 N N . LYS A 1 194 ? -25.466 0.124 15.166 1.00 30.36 194 LYS A N 1
ATOM 1566 C CA . LYS A 1 194 ? -24.801 0.379 13.918 1.00 29.39 194 LYS A CA 1
ATOM 1567 C C . LYS A 1 194 ? -24.391 -0.968 13.292 1.00 25.76 194 LYS A C 1
ATOM 1568 O O . LYS A 1 194 ? -24.558 -1.163 12.106 1.00 25.94 194 LYS A O 1
ATOM 1574 N N . THR A 1 195 ? -23.783 -1.812 14.099 1.00 25.25 195 THR A N 1
ATOM 1575 C CA . THR A 1 195 ? -23.200 -3.083 13.633 1.00 23.99 195 THR A CA 1
ATOM 1576 C C . THR A 1 195 ? -24.344 -3.970 13.146 1.00 23.93 195 THR A C 1
ATOM 1577 O O . THR A 1 195 ? -24.233 -4.621 12.097 1.00 23.96 195 THR A O 1
ATOM 1581 N N . TYR A 1 196 ? -25.412 -4.048 13.947 1.00 26.09 196 TYR A N 1
ATOM 1582 C CA . TYR A 1 196 ? -26.637 -4.716 13.493 1.00 27.15 196 TYR A CA 1
ATOM 1583 C C . TYR A 1 196 ? -27.056 -4.312 12.101 1.00 26.40 196 TYR A C 1
ATOM 1584 O O . TYR A 1 196 ? -27.336 -5.201 11.253 1.00 25.57 196 TYR A O 1
ATOM 1593 N N . LYS A 1 197 ? -27.147 -3.012 11.827 1.00 26.29 197 LYS A N 1
ATOM 1594 C CA . LYS A 1 197 ? -27.591 -2.537 10.518 1.00 28.08 197 LYS A CA 1
ATOM 1595 C C . LYS A 1 197 ? -26.660 -2.986 9.393 1.00 27.56 197 LYS A C 1
ATOM 1596 O O . LYS A 1 197 ? -27.100 -3.389 8.310 1.00 26.31 197 LYS A O 1
ATOM 1602 N N . VAL A 1 198 ? -25.363 -2.894 9.669 1.00 23.83 198 VAL A N 1
ATOM 1603 C CA . VAL A 1 198 ? -24.357 -3.280 8.693 1.00 22.03 198 VAL A CA 1
ATOM 1604 C C . VAL A 1 198 ? -24.446 -4.764 8.355 1.00 20.92 198 VAL A C 1
ATOM 1605 O O . VAL A 1 198 ? -24.416 -5.123 7.163 1.00 21.86 198 VAL A O 1
ATOM 1609 N N . LEU A 1 199 ? -24.540 -5.598 9.370 1.00 21.20 199 LEU A N 1
ATOM 1610 C CA . LEU A 1 199 ? -24.520 -7.025 9.194 1.00 22.16 199 LEU A CA 1
ATOM 1611 C C . LEU A 1 199 ? -25.816 -7.483 8.561 1.00 23.64 199 LEU A C 1
ATOM 1612 O O . LEU A 1 199 ? -25.811 -8.369 7.713 1.00 22.61 199 LEU A O 1
ATOM 1617 N N . LYS A 1 200 ? -26.912 -6.814 8.930 1.00 24.61 200 LYS A N 1
ATOM 1618 C CA . LYS A 1 200 ? -28.220 -7.146 8.351 1.00 25.18 200 LYS A CA 1
ATOM 1619 C C . LYS A 1 200 ? -28.199 -6.914 6.871 1.00 23.53 200 LYS A C 1
ATOM 1620 O O . LYS A 1 200 ? -28.638 -7.771 6.093 1.00 24.15 200 LYS A O 1
ATOM 1626 N N . SER A 1 201 ? -27.689 -5.758 6.461 1.00 24.12 201 SER A N 1
ATOM 1627 C CA . SER A 1 201 ? -27.535 -5.400 5.081 1.00 24.10 201 SER A CA 1
ATOM 1628 C C . SER A 1 201 ? -26.624 -6.398 4.336 1.00 23.16 201 SER A C 1
ATOM 1629 O O . SER A 1 201 ? -26.928 -6.812 3.202 1.00 23.40 201 SER A O 1
ATOM 1632 N N . LEU A 1 202 ? -25.514 -6.766 4.973 1.00 21.04 202 LEU A N 1
ATOM 1633 C CA . LEU A 1 202 ? -24.615 -7.7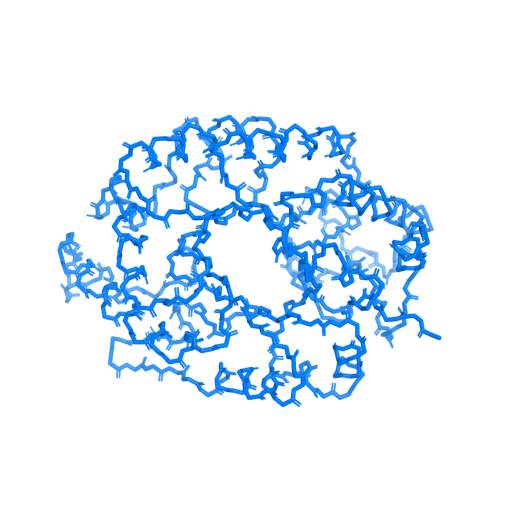42 4.342 1.00 20.41 202 LEU A CA 1
ATOM 1634 C C . LEU A 1 202 ? -25.304 -9.074 4.069 1.00 19.90 202 LEU A C 1
ATOM 1635 O O . LEU A 1 202 ? -25.130 -9.667 2.979 1.00 20.41 202 LEU A O 1
ATOM 1640 N N . LEU A 1 203 ? -26.018 -9.563 5.070 1.00 19.69 203 LEU A N 1
ATOM 1641 C CA . LEU A 1 203 ? -26.685 -10.844 4.946 1.00 20.18 203 LEU A CA 1
ATOM 1642 C C . LEU A 1 203 ? -27.760 -10.777 3.855 1.00 20.79 203 LEU A C 1
ATOM 1643 O O . LEU A 1 203 ? -27.923 -11.707 3.047 1.00 20.93 203 LEU A O 1
ATOM 1648 N N . GLU A 1 204 ? -28.486 -9.665 3.801 1.00 21.43 204 GLU A N 1
ATOM 1649 C CA . GLU A 1 204 ? -29.517 -9.525 2.748 1.00 21.90 204 GLU A CA 1
ATOM 1650 C C . GLU A 1 204 ? -28.949 -9.375 1.321 1.00 22.63 204 GLU A C 1
ATOM 1651 O O . GLU A 1 204 ? -29.661 -9.498 0.342 1.00 24.87 204 GLU A O 1
ATOM 1657 N N . GLU A 1 205 ? -27.638 -9.137 1.226 1.00 21.67 205 GLU A N 1
ATOM 1658 C CA . GLU A 1 205 ? -26.918 -9.103 -0.039 1.00 22.74 205 GLU A CA 1
ATOM 1659 C C . GLU A 1 205 ? -26.202 -10.433 -0.358 1.00 20.50 205 GLU A C 1
ATOM 1660 O O . GLU A 1 205 ? -25.418 -10.472 -1.256 1.00 21.30 205 GLU A O 1
ATOM 1666 N N . GLY A 1 206 ? -26.452 -11.474 0.425 1.00 19.05 206 GLY A N 1
ATOM 1667 C CA . GLY A 1 206 ? -25.911 -12.810 0.186 1.00 17.87 206 GLY A CA 1
ATOM 1668 C C . GLY A 1 206 ? -24.447 -12.939 0.608 1.00 16.70 206 GLY A C 1
ATOM 1669 O O . GLY A 1 206 ? -23.723 -13.806 0.125 1.00 16.31 206 GLY A O 1
ATOM 1670 N N . THR A 1 207 ? -24.018 -12.072 1.513 1.00 15.75 207 THR A N 1
ATOM 1671 C CA . THR A 1 207 ? -22.643 -12.155 2.036 1.00 15.41 207 THR A CA 1
ATOM 1672 C C . THR A 1 207 ? -22.557 -13.421 2.893 1.00 14.99 207 THR A C 1
ATOM 1673 O O . THR A 1 207 ? -23.377 -13.635 3.776 1.00 15.52 207 THR A O 1
ATOM 1677 N N . PRO A 1 208 ? -21.548 -14.299 2.658 1.00 14.06 208 PRO A N 1
ATOM 1678 C CA . PRO A 1 208 ? -21.460 -15.572 3.401 1.00 14.39 208 PRO A CA 1
ATOM 1679 C C . PRO A 1 208 ? -20.792 -15.399 4.778 1.00 15.15 208 PRO A C 1
ATOM 1680 O O . PRO A 1 208 ? -19.795 -16.015 5.073 1.00 14.50 208 PRO A O 1
ATOM 1684 N N . ILE A 1 209 ? -21.409 -14.568 5.618 1.00 15.68 209 ILE A N 1
ATOM 1685 C CA . ILE A 1 209 ? -20.921 -14.328 6.968 1.00 16.59 209 ILE A CA 1
ATOM 1686 C C . ILE A 1 209 ? -21.628 -15.311 7.911 1.00 16.59 209 ILE A C 1
ATOM 1687 O O . ILE A 1 209 ? -22.872 -15.423 7.904 1.00 18.72 209 ILE A O 1
ATOM 1692 N N . ASP A 1 210 ? -20.880 -16.067 8.657 1.00 15.98 210 ASP A N 1
ATOM 1693 C CA . ASP A 1 210 ? -21.422 -17.021 9.619 1.00 16.67 210 ASP A CA 1
ATOM 1694 C C . ASP A 1 210 ? -21.637 -16.456 11.012 1.00 17.39 210 ASP A C 1
ATOM 1695 O O . ASP A 1 210 ? -22.518 -16.936 11.742 1.00 19.02 210 ASP A O 1
ATOM 1700 N N . GLY A 1 211 ? -20.796 -15.517 11.434 1.00 17.02 211 GLY A N 1
ATOM 1701 C CA . GLY A 1 211 ? -20.766 -15.151 12.831 1.00 17.41 211 GLY A CA 1
ATOM 1702 C C . GLY A 1 211 ? -20.202 -13.763 13.096 1.00 17.79 211 GLY A C 1
ATOM 1703 O O . GLY A 1 211 ? -19.669 -13.100 12.182 1.00 16.45 211 GLY A O 1
ATOM 1704 N N . VAL A 1 212 ? -20.449 -13.301 14.319 1.00 18.18 212 VAL A N 1
ATOM 1705 C CA . VAL A 1 212 ? -19.929 -12.046 14.826 1.00 18.42 212 VAL A CA 1
ATOM 1706 C C . VAL A 1 212 ? -18.976 -12.327 15.950 1.00 16.73 212 VAL A C 1
ATOM 1707 O O . VAL A 1 212 ? -19.254 -13.118 16.845 1.00 17.59 212 VAL A O 1
ATOM 1711 N N . GLY A 1 213 ? -17.802 -11.675 15.904 1.00 17.14 213 GLY A N 1
ATOM 1712 C CA . GLY A 1 213 ? -16.833 -11.714 16.978 1.00 16.22 213 GLY A CA 1
ATOM 1713 C C . GLY A 1 213 ? -16.994 -10.468 17.855 1.00 16.43 213 GLY A C 1
ATOM 1714 O O . GLY A 1 213 ? -16.981 -9.357 17.350 1.00 16.98 213 GLY A O 1
ATO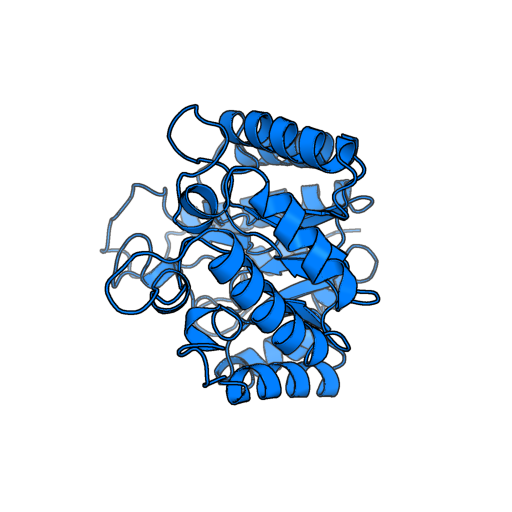M 1715 N N . ILE A 1 214 ? -17.266 -10.719 19.125 1.00 17.43 214 ILE A N 1
ATOM 1716 C CA . ILE A 1 214 ? -17.283 -9.699 20.174 1.00 17.87 214 ILE A CA 1
ATOM 1717 C C . ILE A 1 214 ? -15.897 -9.772 20.828 1.00 16.31 214 ILE A C 1
ATOM 1718 O O . ILE A 1 214 ? -15.582 -10.715 21.560 1.00 16.49 214 ILE A O 1
ATOM 1723 N N . GLN A 1 215 ? -15.043 -8.791 20.542 1.00 16.02 215 GLN A N 1
ATOM 1724 C CA . GLN A 1 215 ? -13.669 -8.810 21.052 1.00 15.97 215 GLN A CA 1
ATOM 1725 C C . GLN A 1 215 ? -13.583 -8.866 22.566 1.00 16.71 215 GLN A C 1
ATOM 1726 O O . GLN A 1 215 ? -12.784 -9.554 23.113 1.00 15.93 215 GLN A O 1
ATOM 1732 N N . ALA A 1 216 ? -14.428 -8.104 23.231 1.00 17.50 216 ALA A N 1
ATOM 1733 C CA . ALA A 1 216 ? -14.518 -8.177 24.675 1.00 17.72 216 ALA A CA 1
ATOM 1734 C C . ALA A 1 216 ? -13.279 -7.625 25.371 1.00 17.87 216 ALA A C 1
ATOM 1735 O O . ALA A 1 216 ? -12.773 -8.217 26.329 1.00 18.18 216 ALA A O 1
ATOM 1737 N N . HIS A 1 217 ? -12.773 -6.501 24.856 1.00 17.66 217 HIS A N 1
ATOM 1738 C CA . HIS A 1 217 ? -11.727 -5.769 25.571 1.00 17.27 217 HIS A CA 1
ATOM 1739 C C . HIS A 1 217 ? -12.417 -4.885 26.604 1.00 17.94 217 HIS A C 1
ATOM 1740 O O . HIS A 1 217 ? -12.758 -3.726 26.346 1.00 18.81 217 HIS A O 1
ATOM 1747 N N . TRP A 1 218 ? -12.578 -5.454 27.781 1.00 19.46 218 TRP A N 1
ATOM 1748 C CA . TRP A 1 218 ? -13.426 -4.889 28.805 1.00 20.16 218 TRP A CA 1
ATOM 1749 C C . TRP A 1 218 ? -12.603 -4.413 29.999 1.00 21.37 218 TRP A C 1
ATOM 1750 O O . TRP A 1 218 ? -11.378 -4.564 30.049 1.00 20.70 218 TRP A O 1
ATOM 1761 N N . ASN A 1 219 ? -13.304 -3.805 30.955 1.00 23.41 219 ASN A N 1
ATOM 1762 C CA . ASN A 1 219 ? -12.692 -3.443 32.238 1.00 24.75 219 ASN A CA 1
ATOM 1763 C C . ASN A 1 219 ? -13.632 -3.752 33.406 1.00 25.96 219 ASN A C 1
ATOM 1764 O O . ASN A 1 219 ? -14.832 -3.943 33.213 1.00 25.72 219 ASN A O 1
ATOM 1769 N N . ILE A 1 220 ? -13.062 -3.753 34.605 1.00 27.10 220 ILE A N 1
ATOM 1770 C CA . ILE A 1 220 ? -13.812 -4.124 35.822 1.00 30.08 220 ILE A CA 1
ATOM 1771 C C . ILE A 1 220 ? -14.848 -3.121 36.337 1.00 30.42 220 ILE A C 1
ATOM 1772 O O . ILE A 1 220 ? -15.621 -3.449 37.249 1.00 31.52 220 ILE A O 1
ATOM 1777 N N . TRP A 1 221 ? -14.889 -1.933 35.750 1.00 28.78 221 TRP A N 1
ATOM 1778 C CA . TRP A 1 221 ? -15.680 -0.828 36.290 1.00 30.20 221 TRP A CA 1
ATOM 1779 C C . TRP A 1 221 ? -16.900 -0.537 35.446 1.00 32.95 221 TRP A C 1
ATOM 1780 O O . TRP A 1 221 ? -17.631 0.394 35.751 1.00 32.30 221 TRP A O 1
ATOM 1791 N N . ASP A 1 222 ? -17.118 -1.323 34.386 1.00 32.21 222 ASP A N 1
ATOM 1792 C CA . ASP A 1 222 ? -18.210 -1.072 33.440 1.00 35.78 222 ASP A CA 1
ATOM 1793 C C . ASP A 1 222 ? -19.504 -1.625 34.024 1.00 36.38 222 ASP A C 1
ATOM 1794 O O . ASP A 1 222 ? -19.707 -2.852 34.123 1.00 35.43 222 ASP A O 1
ATOM 1799 N N . LYS A 1 223 ? -20.385 -0.714 34.414 1.00 40.50 223 LYS A N 1
ATOM 1800 C CA . LYS A 1 223 ? -21.580 -1.070 35.179 1.00 42.13 223 LYS A CA 1
ATOM 1801 C C . LYS A 1 223 ? -22.635 -1.613 34.239 1.00 40.76 223 LYS A C 1
ATOM 1802 O O . LYS A 1 223 ? -23.549 -2.295 34.669 1.00 40.80 223 LYS A O 1
ATOM 1808 N N . ASN A 1 224 ? -22.506 -1.271 32.961 1.00 38.95 224 ASN A N 1
ATOM 1809 C CA . ASN A 1 224 ? -23.499 -1.625 31.945 1.00 38.42 224 ASN A CA 1
ATOM 1810 C C . ASN A 1 224 ? -23.138 -2.888 31.192 1.00 36.52 224 ASN A C 1
ATOM 1811 O O . ASN A 1 224 ? -23.871 -3.287 30.307 1.00 33.95 224 ASN A O 1
ATOM 1816 N N . LEU A 1 225 ? -22.023 -3.493 31.539 1.00 35.39 225 LEU A N 1
ATOM 1817 C CA . LEU A 1 225 ? -21.427 -4.526 30.700 1.00 33.71 225 LEU A CA 1
ATOM 1818 C C . LEU A 1 225 ? -22.320 -5.760 30.572 1.00 34.84 225 LEU A C 1
ATOM 1819 O O . LEU A 1 225 ? -22.535 -6.271 29.459 1.00 33.83 225 LEU A O 1
ATOM 1824 N N . ILE A 1 226 ? -22.843 -6.252 31.695 1.00 35.45 226 ILE A N 1
ATOM 1825 C CA . ILE A 1 226 ? -23.622 -7.488 31.673 1.00 35.44 226 ILE A CA 1
ATOM 1826 C C . ILE A 1 226 ? -24.942 -7.285 30.929 1.00 38.40 226 ILE A C 1
ATOM 1827 O O . ILE A 1 226 ? -25.320 -8.127 30.082 1.00 37.58 226 ILE A O 1
ATOM 1832 N N . ASP A 1 227 ? -25.635 -6.179 31.207 1.00 38.75 227 ASP A N 1
ATOM 1833 C CA . ASP A 1 227 ? -26.826 -5.849 30.433 1.00 41.21 227 ASP A CA 1
ATOM 1834 C C . ASP A 1 227 ? -26.518 -5.660 28.927 1.00 40.18 227 ASP A C 1
ATOM 1835 O O . ASP A 1 227 ? -27.230 -6.204 28.059 1.00 38.28 227 ASP A O 1
ATOM 1840 N N . ASN A 1 228 ? -25.488 -4.872 28.623 1.00 37.55 228 ASN A N 1
ATOM 1841 C CA . ASN A 1 228 ? -25.064 -4.659 27.249 1.00 36.50 228 ASN A CA 1
ATOM 1842 C C . ASN A 1 228 ? -24.759 -5.964 26.508 1.00 33.44 228 ASN A C 1
ATOM 1843 O O . ASN A 1 228 ? -25.127 -6.115 25.351 1.00 33.70 228 ASN A O 1
ATOM 1848 N N . LEU A 1 229 ? -24.070 -6.863 27.176 1.00 32.01 229 LEU A N 1
ATOM 1849 C CA . LEU A 1 229 ? -23.590 -8.097 26.565 1.00 31.76 229 LEU A CA 1
ATOM 1850 C C . LEU A 1 229 ? -24.784 -8.983 26.244 1.00 33.95 229 LEU A C 1
ATOM 1851 O O . LEU A 1 229 ? -24.852 -9.593 25.182 1.00 33.38 229 LEU A O 1
ATOM 1856 N N . LYS A 1 230 ? -25.750 -9.029 27.159 1.00 35.87 230 LYS A N 1
ATOM 1857 C CA . LYS A 1 230 ? -26.960 -9.816 26.908 1.00 37.35 230 LYS A CA 1
ATOM 1858 C C . LYS A 1 230 ? -27.767 -9.302 25.735 1.00 37.83 230 LYS A C 1
ATOM 1859 O O . LYS A 1 230 ? -28.298 -10.098 24.949 1.00 37.61 230 LYS A O 1
ATOM 1865 N N . ARG A 1 231 ? -27.872 -7.976 25.642 1.00 38.64 231 ARG A N 1
ATOM 1866 C CA . ARG A 1 231 ? -28.574 -7.295 24.572 1.00 41.10 231 ARG A CA 1
ATOM 1867 C C . ARG A 1 231 ? -27.893 -7.665 23.256 1.00 39.49 231 ARG A C 1
ATOM 1868 O O . ARG A 1 231 ? -28.531 -7.949 22.242 1.00 39.10 231 ARG A O 1
ATOM 1876 N N . ALA A 1 232 ? -26.567 -7.647 23.301 1.00 36.44 232 ALA A N 1
ATOM 1877 C CA . ALA A 1 232 ? -25.752 -7.803 22.118 1.00 33.72 232 ALA A CA 1
ATOM 1878 C C . ALA A 1 232 ? -25.868 -9.222 21.544 1.00 31.11 232 ALA A C 1
ATOM 1879 O O . ALA A 1 232 ? -26.096 -9.396 20.344 1.00 31.40 232 ALA A O 1
ATOM 1881 N N . ILE A 1 233 ? -25.687 -10.205 22.399 1.00 30.41 233 ILE A N 1
ATOM 1882 C CA . ILE A 1 233 ? -25.788 -11.615 22.022 1.00 30.33 233 ILE A CA 1
ATOM 1883 C C . ILE A 1 233 ? -27.156 -11.893 21.410 1.00 32.04 233 ILE A C 1
ATOM 1884 O O . ILE A 1 233 ? -27.247 -12.493 20.325 1.00 31.15 233 ILE A O 1
ATOM 1889 N N . GLU A 1 234 ? -28.215 -11.429 22.081 1.00 33.75 234 GLU A N 1
ATOM 1890 C CA . GLU A 1 234 ? -29.571 -11.652 21.561 1.00 34.48 234 GLU A CA 1
ATOM 1891 C C . GLU A 1 234 ? -29.777 -10.967 20.212 1.00 34.08 234 GLU A C 1
ATOM 1892 O O . GLU A 1 234 ? -30.366 -11.565 19.288 1.00 35.03 234 GLU A O 1
ATOM 1898 N N . THR A 1 235 ? -29.253 -9.748 20.073 1.00 32.29 235 THR A N 1
ATOM 1899 C CA . THR A 1 235 ? -29.427 -8.962 18.874 1.00 31.68 235 THR A CA 1
ATOM 1900 C C . THR A 1 235 ? -28.716 -9.598 17.675 1.00 31.24 235 THR A C 1
ATOM 1901 O O . THR A 1 235 ? -29.295 -9.685 16.581 1.00 30.44 235 THR A O 1
ATOM 1905 N N . TYR A 1 236 ? -27.456 -9.971 17.884 1.00 29.14 236 TYR A N 1
A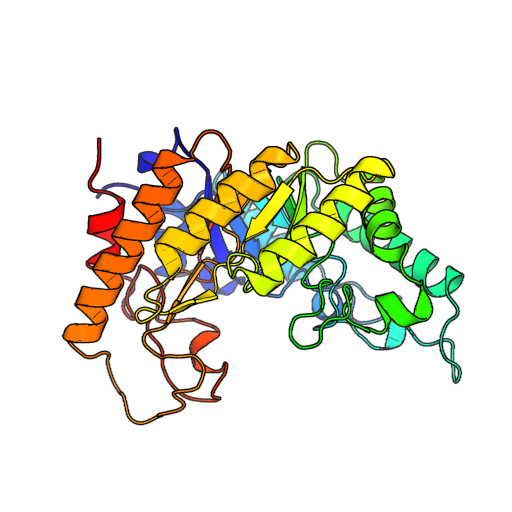TOM 1906 C CA . TYR A 1 236 ? -26.691 -10.630 16.811 1.00 27.67 236 TYR A CA 1
ATOM 1907 C C . TYR A 1 236 ? -27.269 -12.021 16.471 1.00 28.54 236 TYR A C 1
ATOM 1908 O O . TYR A 1 236 ? -27.285 -12.429 15.296 1.00 28.16 236 TYR A O 1
ATOM 1917 N N . ALA A 1 237 ? -27.680 -12.764 17.492 1.00 29.54 237 ALA A N 1
ATOM 1918 C CA . ALA A 1 237 ? -28.237 -14.108 17.300 1.00 31.15 237 ALA A CA 1
ATOM 1919 C C . ALA A 1 237 ? -29.504 -14.042 16.464 1.00 32.44 237 ALA A C 1
ATOM 1920 O O . ALA A 1 237 ? -29.817 -15.016 15.756 1.00 31.96 237 ALA A O 1
ATOM 1922 N N . SER A 1 238 ? -30.200 -12.902 16.526 1.00 32.78 238 SER A N 1
ATOM 1923 C CA . SER A 1 238 ? -31.477 -12.708 15.822 1.00 33.45 238 SER A CA 1
ATOM 1924 C C . SER A 1 238 ? -31.297 -12.611 14.305 1.00 33.28 238 SER A C 1
ATOM 1925 O O . SER A 1 238 ? -32.255 -12.753 13.526 1.00 31.53 238 SER A O 1
ATOM 1928 N N . LEU A 1 239 ? -30.045 -12.387 13.895 1.00 29.86 239 LEU A N 1
ATOM 1929 C CA . LEU A 1 239 ? -29.678 -12.322 12.493 1.00 29.82 239 LEU A CA 1
ATOM 1930 C C . LEU A 1 239 ? -29.312 -13.687 11.954 1.00 27.92 239 LEU A C 1
ATOM 1931 O O . LEU A 1 239 ? -28.968 -13.798 10.786 1.00 28.14 239 LEU A O 1
ATOM 1936 N N . GLY A 1 240 ? -29.323 -14.707 12.799 1.00 27.48 240 GLY A N 1
ATOM 1937 C CA . GLY A 1 240 ? -28.905 -16.052 12.432 1.00 28.05 240 GLY A CA 1
ATOM 1938 C C . GLY A 1 240 ? -27.399 -16.283 12.551 1.00 26.37 240 GLY A C 1
ATOM 1939 O O . GLY A 1 240 ? -26.896 -17.300 12.120 1.00 25.50 240 GLY A O 1
ATOM 1940 N N . LEU A 1 241 ? -26.692 -15.346 13.182 1.00 26.50 241 LEU A N 1
ATOM 1941 C CA . LEU A 1 241 ? -25.245 -15.464 13.308 1.00 26.13 241 LEU A CA 1
ATOM 1942 C C . LEU A 1 241 ? -24.827 -16.196 14.578 1.00 26.16 241 LEU A C 1
ATOM 1943 O O . LEU A 1 241 ? -25.471 -16.073 15.618 1.00 27.04 241 LEU A O 1
ATOM 1948 N N . GLU A 1 242 ? -23.764 -16.974 14.472 1.00 23.99 242 GLU A N 1
ATOM 1949 C CA . GLU A 1 242 ? -22.983 -17.486 15.583 1.00 24.6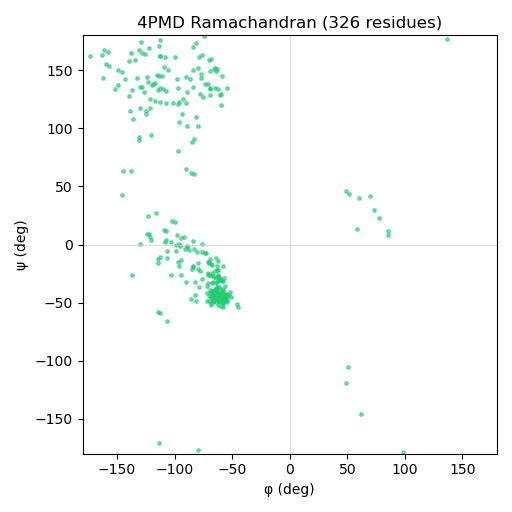8 242 GLU A CA 1
ATOM 1950 C C . GLU A 1 242 ? -22.304 -16.293 16.292 1.00 23.63 242 GLU A C 1
ATOM 1951 O O . GLU A 1 242 ? -22.038 -15.265 15.673 1.00 24.22 242 GLU A O 1
ATOM 1957 N N . ILE A 1 243 ? -22.075 -16.447 17.587 1.00 23.88 243 ILE A N 1
ATOM 1958 C CA . ILE A 1 243 ? -21.265 -15.509 18.363 1.00 22.71 243 ILE A CA 1
ATOM 1959 C C . ILE A 1 243 ? -19.998 -16.190 18.797 1.00 20.61 243 ILE A C 1
ATOM 1960 O O . ILE A 1 243 ? -19.988 -17.341 19.262 1.00 21.19 243 ILE A O 1
ATOM 1965 N N . GLN A 1 244 ? -18.869 -15.490 18.637 1.00 18.63 244 GLN A N 1
ATOM 1966 C CA . GLN A 1 244 ? -17.681 -15.870 19.372 1.00 17.98 244 GLN A CA 1
ATOM 1967 C C . GLN A 1 244 ? -17.195 -14.652 20.167 1.00 16.39 244 GLN A C 1
ATOM 1968 O O . GLN A 1 244 ? -17.234 -13.521 19.677 1.00 17.12 244 GLN A O 1
ATOM 1974 N N . ILE A 1 245 ? -16.682 -14.966 21.343 1.00 17.35 245 ILE A N 1
ATOM 1975 C CA . ILE A 1 245 ? -15.970 -14.006 22.187 1.00 17.35 245 ILE A CA 1
ATOM 1976 C C . ILE A 1 245 ? -14.506 -14.206 21.807 1.00 15.95 245 ILE A C 1
ATOM 1977 O O . ILE A 1 245 ? -13.939 -15.250 22.065 1.00 16.48 245 ILE A O 1
ATOM 1982 N N . THR A 1 246 ? -13.890 -13.216 21.170 1.00 16.74 246 THR A N 1
ATOM 1983 C CA . THR A 1 246 ? -12.637 -13.448 20.455 1.00 16.54 246 THR A CA 1
ATOM 1984 C C . THR A 1 246 ? -11.349 -12.980 21.109 1.00 15.59 246 THR A C 1
ATOM 1985 O O . THR A 1 246 ? -10.283 -13.512 20.820 1.00 15.20 246 THR A O 1
ATOM 1989 N N . GLU A 1 247 ? -11.438 -11.960 21.977 1.00 15.81 247 GLU A N 1
ATOM 1990 C CA . GLU A 1 247 ? -10.241 -11.322 22.508 1.00 15.25 247 GLU A CA 1
ATOM 1991 C C . GLU A 1 247 ? -10.453 -10.861 23.941 1.00 16.16 247 GLU A C 1
ATOM 1992 O O . GLU A 1 247 ? -9.993 -9.777 24.342 1.00 16.32 247 GLU A O 1
ATOM 1998 N N . LEU A 1 248 ? -11.102 -11.714 24.735 1.00 16.60 248 LEU A N 1
ATOM 1999 C CA . LEU A 1 248 ? -11.476 -11.323 26.095 1.00 18.23 248 LEU A CA 1
ATOM 2000 C C . LEU A 1 248 ? -10.250 -10.976 26.962 1.00 17.43 248 LEU A C 1
ATOM 2001 O O . LEU A 1 248 ? -9.277 -11.731 27.098 1.00 17.09 248 LEU A O 1
ATOM 2006 N N . ASP A 1 249 ? -10.346 -9.800 27.582 1.00 17.91 249 ASP A N 1
ATOM 2007 C CA . ASP A 1 249 ? -9.432 -9.463 28.679 1.00 18.52 249 ASP A CA 1
ATOM 2008 C C . ASP A 1 249 ? -10.149 -8.396 29.511 1.00 19.01 249 ASP A C 1
ATOM 2009 O O . ASP A 1 249 ? -10.993 -7.684 29.002 1.00 18.95 249 ASP A O 1
ATOM 2014 N N . ILE A 1 250 ? -9.826 -8.303 30.800 1.00 20.45 250 ILE A N 1
ATOM 2015 C CA . ILE A 1 250 ? -10.597 -7.442 31.706 1.00 21.33 250 ILE A CA 1
ATOM 2016 C C . ILE A 1 250 ? -9.639 -6.579 32.499 1.00 20.92 250 ILE A C 1
ATOM 2017 O O . ILE A 1 250 ? -9.071 -7.026 33.476 1.00 21.14 250 ILE A O 1
ATOM 2022 N N . SER A 1 251 ? -9.387 -5.391 31.972 1.00 20.44 251 SER A N 1
ATOM 2023 C CA . SER A 1 251 ? -8.409 -4.473 32.527 1.00 20.39 251 SER A CA 1
ATOM 2024 C C . SER A 1 251 ? -8.856 -4.035 33.933 1.00 20.16 251 SER A C 1
ATOM 2025 O O . SER A 1 251 ? -10.031 -3.913 34.209 1.00 20.27 251 SER A O 1
ATOM 2028 N N . VAL A 1 252 ? -7.897 -3.754 34.784 1.00 21.23 252 VAL A N 1
ATOM 2029 C CA . VAL A 1 252 ? -8.184 -3.122 36.108 1.00 22.29 252 VAL A CA 1
ATOM 2030 C C . VAL A 1 252 ? -8.394 -1.611 36.005 1.00 23.20 252 VAL A C 1
ATOM 2031 O O . VAL A 1 252 ? -8.832 -0.964 36.969 1.00 23.45 252 VAL A O 1
ATOM 2035 N N . PHE A 1 253 ? -8.173 -1.048 34.820 1.00 22.46 253 PHE A N 1
ATOM 2036 C CA . PHE A 1 253 ? -8.336 0.394 34.609 1.00 23.48 253 PHE A CA 1
ATOM 2037 C C . PHE A 1 253 ? -9.490 0.728 33.674 1.00 26.04 253 PHE A C 1
ATOM 2038 O O . PHE A 1 253 ? -9.730 0.023 32.674 1.00 26.45 253 PHE A O 1
ATOM 2046 N N . GLU A 1 254 ? -10.160 1.839 33.959 1.00 27.08 254 GLU A N 1
ATOM 2047 C CA . GLU A 1 254 ? -11.010 2.466 32.963 1.00 30.09 254 GLU A CA 1
ATOM 2048 C C . GLU A 1 254 ? -10.124 2.904 31.798 1.00 29.16 254 GLU A C 1
ATOM 2049 O O . GLU A 1 254 ? -8.936 3.162 31.979 1.00 27.91 254 GLU A O 1
ATOM 2055 N N . PHE A 1 255 ? -10.682 2.954 30.586 1.00 28.70 255 PHE A N 1
ATOM 2056 C CA . PHE A 1 255 ? -9.860 3.262 29.405 1.00 27.40 255 PHE A CA 1
ATOM 2057 C C . PHE A 1 255 ? -9.031 4.532 29.553 1.00 27.58 255 PHE A C 1
ATOM 2058 O O . PHE A 1 255 ? -7.833 4.590 29.164 1.00 24.46 255 PHE A O 1
ATOM 2066 N N . GLU A 1 256 ? -9.680 5.536 30.139 1.00 27.83 256 GLU A N 1
ATOM 2067 C CA . GLU A 1 256 ? -9.078 6.867 30.308 1.00 30.10 256 GLU A CA 1
ATOM 2068 C C . GLU A 1 256 ? -8.258 7.030 31.583 1.00 29.38 256 GLU A C 1
ATOM 2069 O O . GLU A 1 256 ? -7.590 8.051 31.750 1.00 27.71 256 GLU A O 1
ATOM 2075 N N . ASP A 1 257 ? -8.247 6.019 32.454 1.00 27.11 257 ASP A N 1
ATOM 2076 C CA . ASP A 1 257 ? -7.318 6.042 33.586 1.00 26.04 257 ASP A CA 1
ATOM 2077 C C . ASP A 1 257 ? -5.934 5.618 33.153 1.00 25.26 257 ASP A C 1
ATOM 2078 O O . ASP A 1 257 ? -5.679 4.415 32.991 1.00 24.55 257 ASP A O 1
ATOM 2083 N N . ARG A 1 258 ? -5.032 6.591 32.978 1.00 22.99 258 ARG A N 1
ATOM 2084 C CA . ARG A 1 258 ? -3.699 6.350 32.468 1.00 22.74 258 ARG A CA 1
ATOM 2085 C C . ARG A 1 258 ? -2.640 6.349 33.568 1.00 21.71 258 ARG A C 1
ATOM 2086 O O . ARG A 1 258 ? -1.455 6.494 33.282 1.00 22.38 258 ARG A O 1
ATOM 2094 N N . ARG A 1 259 ? -3.060 6.137 34.821 1.00 22.14 259 ARG A N 1
ATOM 2095 C CA . ARG A 1 259 ? -2.088 6.083 35.891 1.00 22.39 259 ARG A CA 1
ATOM 2096 C C . ARG A 1 259 ? -1.061 4.977 35.635 1.00 23.86 259 ARG A C 1
ATOM 2097 O O . ARG A 1 259 ? -1.395 3.890 35.081 1.00 23.49 259 ARG A O 1
ATOM 2105 N N . THR A 1 260 ? 0.174 5.258 36.053 1.00 23.09 260 THR A N 1
ATOM 2106 C CA . THR A 1 260 ? 1.331 4.377 35.816 1.00 24.38 260 THR A CA 1
ATOM 2107 C C . THR A 1 260 ? 2.054 3.969 37.102 1.00 25.56 260 THR A C 1
ATOM 2108 O O . THR A 1 260 ? 3.150 3.381 37.052 1.00 26.38 260 THR A O 1
ATOM 2112 N N . ASP A 1 261 ? 1.453 4.291 38.237 1.00 26.23 261 ASP A N 1
ATOM 2113 C CA . ASP A 1 261 ? 2.087 4.087 39.537 1.00 27.35 261 ASP A CA 1
ATOM 2114 C C . ASP A 1 261 ? 1.901 2.673 40.107 1.00 28.61 261 ASP A C 1
ATOM 2115 O O . ASP A 1 261 ? 2.673 2.261 40.982 1.00 28.40 261 ASP A O 1
ATOM 2120 N N . LEU A 1 262 ? 0.884 1.941 39.638 1.00 28.14 262 LEU A N 1
ATOM 2121 C CA . LEU A 1 262 ? 0.485 0.700 40.323 1.00 28.88 262 LEU A CA 1
ATOM 2122 C C . LEU A 1 262 ? 1.474 -0.410 40.036 1.00 28.75 262 LEU A C 1
ATOM 2123 O O . LEU A 1 262 ? 1.807 -0.678 38.876 1.00 28.27 262 LEU A O 1
ATOM 2128 N N . LEU A 1 263 ? 1.980 -1.037 41.106 1.00 30.22 263 LEU A N 1
ATOM 2129 C CA . LEU A 1 263 ? 2.933 -2.135 40.953 1.00 32.04 263 LEU A CA 1
ATOM 2130 C C . LEU A 1 263 ? 2.213 -3.468 41.047 1.00 29.54 263 LEU A C 1
ATOM 2131 O O . LEU A 1 263 ? 2.776 -4.470 40.661 1.00 30.77 263 LEU A O 1
ATOM 2136 N N . GLU A 1 264 ? 0.978 -3.457 41.538 1.00 29.59 264 GLU A N 1
ATOM 2137 C CA . GLU A 1 264 ? 0.189 -4.632 41.693 1.00 31.59 264 GLU A CA 1
ATOM 2138 C C . GLU A 1 264 ? -1.259 -4.143 41.768 1.00 31.78 264 GLU A C 1
ATOM 2139 O O . GLU A 1 264 ? -1.497 -2.987 42.122 1.00 30.78 264 GLU A O 1
ATOM 2145 N N . PRO A 1 265 ? -2.228 -4.989 41.423 1.00 29.15 265 PRO A N 1
ATOM 2146 C CA . PRO A 1 265 ? -3.614 -4.504 41.559 1.00 30.39 265 PRO A CA 1
ATOM 2147 C C . PRO A 1 265 ? -4.039 -4.346 43.008 1.00 31.33 265 PRO A C 1
ATOM 2148 O O . PRO A 1 265 ? -3.485 -4.998 43.879 1.00 32.84 265 PRO A O 1
ATOM 2152 N N . THR A 1 266 ? -5.059 -3.539 43.252 1.00 32.87 266 THR A N 1
ATOM 2153 C CA . THR A 1 266 ? -5.586 -3.390 44.606 1.00 32.69 266 THR A CA 1
ATOM 2154 C C . THR A 1 266 ? -6.462 -4.596 44.915 1.00 35.26 266 THR A C 1
ATOM 2155 O O . THR A 1 266 ? -6.930 -5.307 44.007 1.00 33.64 266 THR A O 1
ATOM 2159 N N . GLU A 1 267 ? -6.713 -4.825 46.199 1.00 35.44 267 GLU A N 1
ATOM 2160 C CA . GLU A 1 267 ? -7.612 -5.873 46.606 1.00 37.17 267 GLU A CA 1
ATOM 2161 C C . GLU A 1 267 ? -8.991 -5.714 46.004 1.00 35.48 267 GLU A C 1
ATOM 2162 O O . GLU A 1 267 ? -9.623 -6.704 45.590 1.00 36.37 267 GLU A O 1
ATOM 2168 N N . GLU A 1 268 ? -9.487 -4.480 45.991 1.00 34.32 268 GLU A N 1
ATOM 2169 C CA . GLU A 1 268 ? -10.765 -4.214 45.368 1.00 34.27 268 GLU A CA 1
ATOM 2170 C C . GLU A 1 268 ? -10.683 -4.670 43.893 1.00 33.88 268 GLU A C 1
ATOM 2171 O O . GLU A 1 268 ? -11.641 -5.225 43.359 1.00 33.24 268 GLU A O 1
ATOM 2177 N N . MET A 1 269 ? -9.550 -4.412 43.241 1.00 31.96 269 MET A N 1
ATOM 2178 C CA . MET A 1 269 ? -9.429 -4.711 41.796 1.00 31.25 269 MET A CA 1
ATOM 2179 C C . MET A 1 269 ? -9.533 -6.201 41.527 1.00 34.52 269 MET A C 1
ATOM 2180 O O . MET A 1 269 ? -10.237 -6.618 40.597 1.00 32.10 269 MET A O 1
ATOM 2185 N N . VAL A 1 270 ? -8.812 -6.984 42.322 1.00 36.51 270 VAL A N 1
ATOM 2186 C CA . VAL A 1 270 ? -8.803 -8.431 42.152 1.00 38.63 270 VAL A CA 1
ATOM 2187 C C . VAL A 1 270 ? -10.156 -9.059 42.424 1.00 40.26 270 VAL A C 1
ATOM 2188 O O . VAL A 1 270 ? -10.565 -9.952 41.679 1.00 37.26 270 VAL A O 1
ATOM 2192 N N . GLU A 1 271 ? -10.859 -8.586 43.463 1.00 38.36 271 GLU A N 1
ATOM 2193 C CA . GLU A 1 271 ? -12.167 -9.141 43.801 1.00 39.64 271 GLU A CA 1
ATOM 2194 C C . GLU A 1 271 ? -13.173 -8.780 42.745 1.00 36.93 271 GLU A C 1
ATOM 2195 O O . GLU A 1 271 ? -14.002 -9.605 42.382 1.00 37.77 271 GLU A O 1
ATOM 2201 N N . LEU A 1 272 ? -13.085 -7.549 42.242 1.00 34.45 272 LEU A N 1
ATOM 2202 C CA . LEU A 1 272 ? -14.060 -7.051 41.285 1.00 33.68 272 LEU A CA 1
ATOM 2203 C C . LEU A 1 272 ? -13.864 -7.867 40.012 1.00 32.12 272 LEU A C 1
ATOM 2204 O O . LEU A 1 272 ? -14.819 -8.262 39.357 1.00 32.37 272 LEU A O 1
ATOM 2209 N N . GLN A 1 273 ? -12.599 -8.074 39.703 1.00 30.45 273 GLN A N 1
ATOM 2210 C CA . GLN A 1 273 ? -12.201 -8.774 38.484 1.00 30.53 273 GLN A CA 1
ATOM 2211 C C . GLN A 1 273 ? -12.752 -10.195 38.514 1.00 31.72 273 GLN A C 1
ATOM 2212 O O . GLN A 1 273 ? -13.366 -10.651 37.542 1.00 30.68 273 GLN A O 1
ATOM 2218 N N . ALA A 1 274 ? -12.541 -10.882 39.634 1.00 33.47 274 ALA A N 1
ATOM 2219 C CA . ALA A 1 274 ? -13.090 -12.239 39.840 1.00 33.89 274 ALA A CA 1
ATOM 2220 C C . ALA A 1 274 ? -14.587 -12.263 39.641 1.00 35.81 274 ALA A C 1
ATOM 2221 O O . ALA A 1 274 ? -15.120 -13.155 38.968 1.00 35.01 274 ALA A O 1
ATOM 2223 N N . LYS A 1 275 ? -15.270 -11.269 40.192 1.00 36.15 275 LYS A N 1
ATOM 2224 C CA . LYS A 1 275 ? -16.688 -11.119 39.990 1.00 39.26 275 LYS A CA 1
ATOM 2225 C C . LYS A 1 275 ? -17.077 -10.907 38.517 1.00 36.95 275 LYS A C 1
ATOM 2226 O O . LYS A 1 275 ? -17.997 -11.552 38.047 1.00 37.91 275 LYS A O 1
ATOM 2232 N N . VAL A 1 276 ? -16.415 -9.985 37.815 1.00 34.25 276 VAL A N 1
ATOM 2233 C CA . VAL A 1 276 ? -16.836 -9.637 36.447 1.00 31.62 276 VAL A CA 1
ATOM 2234 C C . VAL A 1 276 ? -16.598 -10.862 35.542 1.00 29.46 276 VAL A C 1
ATOM 2235 O O . VAL A 1 276 ? -17.446 -11.184 34.707 1.00 32.23 276 VAL A O 1
ATOM 2239 N N . TYR A 1 277 ? -15.478 -11.528 35.724 1.00 28.58 277 TYR A N 1
ATOM 2240 C CA . TYR A 1 277 ? -15.171 -12.796 35.025 1.00 29.42 277 TYR A CA 1
ATOM 2241 C C . TYR A 1 277 ? -16.248 -13.826 35.329 1.00 30.99 277 TYR A C 1
ATOM 2242 O O . TYR A 1 277 ? -16.814 -14.421 34.404 1.00 30.62 277 TYR A O 1
ATOM 2251 N N . GLU A 1 278 ? -16.582 -14.007 36.597 1.00 32.24 278 GLU A N 1
ATOM 2252 C CA . GLU A 1 278 ? -17.673 -14.929 36.913 1.00 34.23 278 GLU A CA 1
ATOM 2253 C C . GLU A 1 278 ? -18.951 -14.542 36.226 1.00 33.35 278 GLU A C 1
ATOM 2254 O O . GLU A 1 278 ? -19.665 -15.414 35.705 1.00 36.24 278 GLU A O 1
ATOM 2260 N N . ASP A 1 279 ? -19.281 -13.255 36.241 1.00 32.57 279 ASP A N 1
ATOM 2261 C CA . ASP A 1 279 ? -20.526 -12.781 35.668 1.00 34.12 279 ASP A CA 1
ATOM 2262 C C . ASP A 1 279 ? -20.570 -12.940 34.134 1.00 33.27 279 ASP A C 1
ATOM 2263 O O . ASP A 1 279 ? -21.600 -13.347 33.585 1.00 34.74 279 ASP A O 1
ATOM 2268 N N . VAL A 1 280 ? -19.481 -12.583 33.443 1.00 31.18 280 VAL A N 1
ATOM 2269 C CA . VAL A 1 280 ? -19.489 -12.689 31.980 1.00 29.56 280 VAL A CA 1
ATOM 2270 C C . VAL A 1 280 ? -19.550 -14.158 31.517 1.00 28.89 280 VAL A C 1
ATOM 2271 O O . VAL A 1 280 ? -20.323 -14.466 30.621 1.00 29.83 280 VAL A O 1
ATOM 2275 N N . PHE A 1 281 ? -18.814 -15.043 32.179 1.00 28.73 281 PHE A N 1
ATOM 2276 C CA . PHE A 1 281 ? -18.869 -16.464 31.891 1.00 31.39 281 PHE A CA 1
ATOM 2277 C C . PHE A 1 281 ? -20.222 -17.117 32.215 1.00 34.57 281 PHE A C 1
ATOM 2278 O O . PHE A 1 281 ? -20.612 -18.077 31.551 1.00 31.72 281 PHE A O 1
ATOM 2286 N N . ARG A 1 282 ? -20.943 -16.562 33.187 1.00 35.31 282 ARG A N 1
ATOM 2287 C CA . ARG A 1 282 ? -22.292 -17.021 33.470 1.00 37.41 282 ARG A CA 1
ATOM 2288 C C . ARG A 1 282 ? -23.151 -16.715 32.271 1.00 36.51 282 ARG A C 1
ATOM 2289 O O . ARG A 1 282 ? -23.937 -17.564 31.844 1.00 37.89 282 ARG A O 1
ATOM 2297 N N . VAL A 1 283 ? -23.001 -15.504 31.740 1.00 35.53 283 VAL A N 1
ATOM 2298 C CA . VAL A 1 283 ? -23.757 -15.060 30.581 1.00 35.33 283 VAL A CA 1
ATOM 2299 C C . VAL A 1 283 ? -23.361 -15.956 29.403 1.00 34.33 283 VAL A C 1
ATOM 2300 O O . VAL A 1 283 ? -24.240 -16.361 28.634 1.00 33.00 283 VAL A O 1
ATOM 2304 N N . PHE A 1 284 ? -22.067 -16.273 29.282 1.00 32.53 284 PHE A N 1
ATOM 2305 C CA . PHE A 1 284 ? -21.594 -17.111 28.148 1.00 31.82 284 PHE A CA 1
ATOM 2306 C C . PHE A 1 284 ? -22.288 -18.483 28.191 1.00 34.75 284 PHE A C 1
ATOM 2307 O O . PHE A 1 284 ? -22.766 -18.974 27.162 1.00 34.72 284 PHE A O 1
ATOM 2315 N N . ARG A 1 285 ? -22.387 -19.071 29.383 1.00 37.43 285 ARG A N 1
ATOM 2316 C CA . ARG A 1 285 ? -23.139 -20.340 29.546 1.00 37.85 285 ARG A CA 1
ATOM 2317 C C . ARG A 1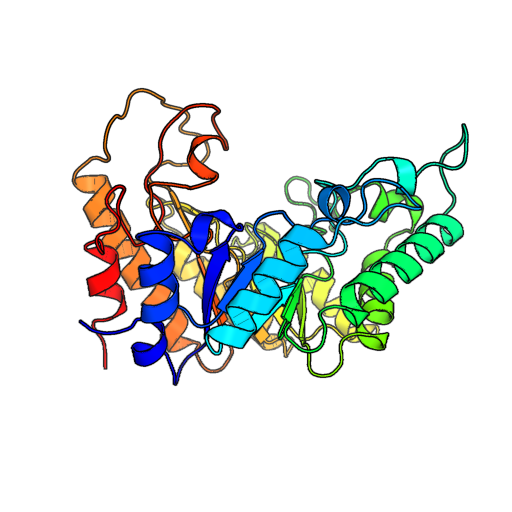 285 ? -24.634 -20.238 29.261 1.00 41.33 285 ARG A C 1
ATOM 2318 O O . ARG A 1 285 ? -25.219 -21.157 28.676 1.00 41.60 285 ARG A O 1
ATOM 2326 N N . GLU A 1 286 ? -25.259 -19.135 29.650 1.00 40.34 286 GLU A N 1
ATOM 2327 C CA . GLU A 1 286 ? -26.694 -18.923 29.396 1.00 42.65 286 GLU A CA 1
ATOM 2328 C C . GLU A 1 286 ? -27.015 -18.882 27.899 1.00 42.00 286 GLU A C 1
ATOM 2329 O O . GLU A 1 286 ? -28.138 -19.190 27.477 1.00 41.36 286 GLU A O 1
ATOM 2335 N N . TYR A 1 287 ? -26.034 -18.461 27.098 1.00 38.58 287 TYR A N 1
ATOM 2336 C CA . TYR A 1 287 ? -26.256 -18.280 25.686 1.00 37.39 287 TYR A CA 1
ATOM 2337 C C . TYR A 1 287 ? -25.377 -19.262 24.932 1.00 36.55 287 TYR A C 1
ATOM 2338 O O . TYR A 1 287 ? -25.003 -19.022 23.775 1.00 37.32 287 TYR A O 1
ATOM 2347 N N . ARG A 1 288 ? -25.063 -20.380 25.579 1.00 38.93 288 ARG A N 1
ATOM 2348 C CA . ARG A 1 288 ? -24.245 -21.403 24.954 1.00 39.77 288 ARG A CA 1
ATOM 2349 C C . ARG A 1 288 ? -24.797 -21.957 23.644 1.00 40.59 288 ARG A C 1
ATOM 2350 O O . ARG A 1 288 ? -24.026 -22.546 22.878 1.00 37.72 288 ARG A O 1
ATOM 2358 N N . ASP A 1 289 ? -26.095 -21.771 23.385 1.00 40.96 289 ASP A N 1
ATOM 2359 C CA . ASP A 1 289 ? -26.691 -22.249 22.130 1.00 40.94 289 ASP A CA 1
ATOM 2360 C C . ASP A 1 289 ? -26.203 -21.459 20.908 1.00 37.82 289 ASP A C 1
ATOM 2361 O O . ASP A 1 289 ? -26.143 -21.998 19.802 1.00 38.31 289 ASP A O 1
ATOM 2366 N N . VAL A 1 290 ? -25.807 -20.207 21.121 1.00 33.63 290 VAL A N 1
ATOM 2367 C CA . VAL A 1 290 ? -25.369 -19.347 20.055 1.00 30.79 290 VAL A CA 1
ATOM 2368 C C . VAL A 1 290 ? -23.862 -19.012 20.153 1.00 29.64 290 VAL A C 1
ATOM 2369 O O . VAL A 1 290 ? -23.308 -18.503 19.184 1.00 30.75 290 VAL A O 1
ATOM 2373 N N . ILE A 1 291 ? -23.212 -19.343 21.263 1.00 27.54 291 ILE A N 1
ATOM 2374 C CA . ILE A 1 291 ? -21.772 -19.033 21.413 1.00 27.17 291 ILE A CA 1
ATOM 2375 C C . ILE A 1 291 ? -20.954 -20.289 21.167 1.00 27.09 291 ILE A C 1
ATOM 2376 O O . ILE A 1 291 ? -21.124 -21.299 21.872 1.00 25.86 291 ILE A O 1
ATOM 2381 N N . THR A 1 292 ? -20.038 -20.238 20.180 1.00 24.95 292 THR A N 1
ATOM 2382 C CA . THR A 1 292 ? -19.261 -21.390 19.812 1.00 24.55 292 THR A CA 1
ATOM 2383 C C . THR A 1 292 ? -17.782 -21.398 20.236 1.00 22.23 292 THR A C 1
ATOM 2384 O O . THR A 1 292 ? -17.120 -22.426 20.157 1.00 22.42 292 THR A O 1
ATOM 2388 N N . SER A 1 293 ? -17.268 -20.256 20.690 1.00 21.31 293 SER A N 1
ATOM 2389 C CA . SER A 1 293 ? -15.881 -20.185 21.123 1.00 19.70 293 SER A CA 1
ATOM 2390 C C . SER A 1 293 ? -15.686 -18.936 21.975 1.00 18.64 293 SER A C 1
ATOM 2391 O O . SER A 1 293 ? -16.262 -17.869 21.675 1.00 19.01 293 SER A O 1
ATOM 2394 N N . VAL A 1 294 ? -14.853 -19.098 22.976 1.00 19.12 294 VAL A N 1
ATOM 2395 C CA . VAL A 1 294 ? -14.436 -18.006 23.858 1.00 19.51 294 VAL A CA 1
ATOM 2396 C C . VAL A 1 294 ? -12.920 -18.012 23.967 1.00 18.25 294 VAL A C 1
ATOM 2397 O O . VAL A 1 294 ? -12.289 -18.983 24.464 1.00 18.47 294 VAL A O 1
ATOM 2401 N N . THR A 1 295 ? -12.312 -16.916 23.497 1.00 17.69 295 THR A N 1
ATOM 2402 C CA . THR A 1 295 ? -10.877 -16.761 23.499 1.00 16.90 295 THR A CA 1
ATOM 2403 C C . THR A 1 295 ? -10.480 -15.564 24.360 1.00 17.35 295 THR A C 1
ATOM 2404 O O . THR A 1 295 ? -11.117 -14.509 24.300 1.00 17.93 295 THR A O 1
ATOM 2408 N N . LEU A 1 296 ? -9.413 -15.763 25.127 1.00 18.30 296 LEU A N 1
ATOM 2409 C CA . LEU A 1 296 ? -8.772 -14.722 25.939 1.00 19.05 296 LEU A CA 1
ATOM 2410 C C . LEU A 1 296 ? -7.599 -14.165 25.205 1.00 17.17 296 LEU A C 1
ATOM 2411 O O . LEU A 1 296 ? -6.863 -14.914 24.560 1.00 16.77 296 LEU A O 1
ATOM 2416 N N . TRP A 1 297 ? -7.396 -12.862 25.323 1.00 16.96 297 TRP A N 1
ATOM 2417 C CA . TRP A 1 297 ? -6.332 -12.229 24.565 1.00 16.15 297 TRP A CA 1
ATOM 2418 C C . TRP A 1 297 ? -5.003 -12.333 25.309 1.00 17.11 297 TRP A C 1
ATOM 2419 O O . TRP A 1 297 ? -4.354 -11.346 25.566 1.00 17.38 297 TRP A O 1
ATOM 2430 N N . GLY A 1 298 ? -4.570 -13.572 25.535 1.00 17.08 298 GLY A N 1
ATOM 2431 C CA . GLY A 1 298 ? -3.343 -13.868 26.250 1.00 17.70 298 GLY A CA 1
ATOM 2432 C C . GLY A 1 298 ? -3.612 -15.016 27.219 1.00 18.37 298 GLY A C 1
ATOM 2433 O O . GLY A 1 298 ? -4.773 -15.459 27.382 1.00 19.55 298 GLY A O 1
ATOM 2434 N N . ILE A 1 299 ? -2.559 -15.427 27.896 1.00 19.24 299 ILE A N 1
ATOM 2435 C CA . ILE A 1 299 ? -2.596 -16.614 28.745 1.00 21.10 299 ILE A CA 1
ATOM 2436 C C . ILE A 1 299 ? -2.450 -16.217 30.220 1.00 21.62 299 ILE A C 1
ATOM 2437 O O . ILE A 1 299 ? -3.356 -16.474 31.012 1.00 22.98 299 ILE A O 1
ATOM 2442 N N . SER A 1 300 ? -1.334 -15.560 30.510 1.00 22.63 300 SER A N 1
ATOM 2443 C CA . SER A 1 300 ? -1.088 -15.008 31.839 1.00 22.96 300 SER A CA 1
ATOM 2444 C C . SER A 1 300 ? -0.748 -13.517 31.814 1.00 22.66 300 SER A C 1
ATOM 2445 O O . SER A 1 300 ? -0.358 -12.961 30.810 1.00 21.85 300 SER A O 1
ATOM 2448 N N . ASP A 1 301 ? -0.855 -12.920 32.999 1.00 23.06 301 ASP A N 1
ATOM 2449 C CA . ASP A 1 301 ? -0.570 -11.493 33.206 1.00 24.84 301 ASP A CA 1
ATOM 2450 C C . ASP A 1 301 ? 0.880 -11.193 32.935 1.00 25.06 301 ASP A C 1
ATOM 2451 O O . ASP A 1 301 ? 1.274 -10.018 32.826 1.00 27.16 301 ASP A O 1
ATOM 2456 N N . ARG A 1 302 ? 1.708 -12.220 32.796 1.00 26.96 302 ARG A N 1
ATOM 2457 C CA . ARG A 1 302 ? 3.103 -12.001 32.391 1.00 26.43 302 ARG A CA 1
ATOM 2458 C C . ARG A 1 302 ? 3.318 -11.376 30.981 1.00 27.01 302 ARG A C 1
ATOM 2459 O O . ARG A 1 302 ? 4.269 -10.635 30.728 1.00 25.39 302 ARG A O 1
ATOM 2467 N N . HIS A 1 303 ? 2.415 -11.695 30.065 1.00 25.03 303 HIS A N 1
ATOM 2468 C CA . HIS A 1 303 ? 2.469 -11.208 28.685 1.00 24.04 303 HIS A CA 1
ATOM 2469 C C . HIS A 1 303 ? 1.057 -10.769 28.265 1.00 21.76 303 HIS A C 1
ATOM 2470 O O . HIS A 1 303 ? 0.155 -11.596 28.072 1.00 22.03 303 HIS A O 1
ATOM 2477 N N . THR A 1 304 ? 0.863 -9.460 28.156 1.00 20.08 304 THR A N 1
ATOM 2478 C CA . THR A 1 304 ? -0.429 -8.884 27.751 1.00 19.30 304 THR A CA 1
ATOM 2479 C C . THR A 1 304 ? -0.179 -7.565 27.007 1.00 19.08 304 THR A C 1
ATOM 2480 O O . THR A 1 304 ? 0.648 -6.720 27.412 1.00 18.43 304 THR A O 1
ATOM 2484 N N . TRP A 1 305 ? -0.920 -7.376 25.916 1.00 16.95 305 TRP A N 1
ATOM 2485 C CA . TRP A 1 305 ? -0.830 -6.141 25.165 1.00 16.44 305 TRP A CA 1
ATOM 2486 C C . TRP A 1 305 ? -1.284 -4.942 26.024 1.00 16.42 305 TRP A C 1
ATOM 2487 O O . TRP A 1 305 ? -1.020 -3.793 25.682 1.00 16.66 305 TRP A O 1
ATOM 2498 N N . LYS A 1 306 ? -2.007 -5.217 27.096 1.00 17.02 306 LYS A N 1
ATOM 2499 C CA . LYS A 1 306 ? -2.535 -4.172 27.956 1.00 18.01 306 LYS A CA 1
ATOM 2500 C C . LYS A 1 306 ? -1.433 -3.473 28.743 1.00 19.13 306 LYS A C 1
ATOM 2501 O O . LYS A 1 306 ? -1.670 -2.401 29.296 1.00 18.98 306 LYS A O 1
ATOM 2507 N N . ASP A 1 307 ? -0.263 -4.084 28.788 1.00 20.32 307 ASP A N 1
ATOM 2508 C CA . ASP A 1 307 ? 0.912 -3.427 29.397 1.00 21.68 307 ASP A CA 1
ATOM 2509 C C . ASP A 1 307 ? 1.429 -2.221 28.593 1.00 23.63 307 ASP A C 1
ATOM 2510 O O . ASP A 1 307 ? 2.221 -1.402 29.111 1.00 25.38 307 ASP A O 1
ATOM 2515 N N . ASN A 1 308 ? 1.029 -2.109 27.329 1.00 21.86 308 ASN A N 1
ATOM 2516 C CA . ASN A 1 308 ? 1.483 -1.021 26.472 1.00 22.35 308 ASN A CA 1
ATOM 2517 C C . ASN A 1 308 ? 0.361 -0.284 25.741 1.00 21.46 308 ASN A C 1
ATOM 2518 O O . ASN A 1 308 ? 0.626 0.645 24.982 1.00 22.59 308 ASN A O 1
ATOM 2523 N N . PHE A 1 309 ? -0.875 -0.704 25.962 1.00 20.20 309 PHE A N 1
ATOM 2524 C CA . PHE A 1 309 ? -2.029 -0.063 25.380 1.00 19.55 309 PHE A CA 1
ATOM 2525 C C . PHE A 1 309 ? -3.154 0.014 26.376 1.00 20.64 309 PHE A C 1
ATOM 2526 O O . PHE A 1 309 ? -3.533 -1.008 26.978 1.00 19.30 309 PHE A O 1
ATOM 2534 N N . PRO A 1 310 ? -3.722 1.204 26.590 1.00 21.07 310 PRO A N 1
ATOM 2535 C CA . PRO A 1 310 ? -3.484 2.483 25.918 1.00 22.13 310 PRO A CA 1
ATOM 2536 C C . PRO A 1 310 ? -2.314 3.301 26.413 1.00 22.88 310 PRO A C 1
ATOM 2537 O O . PRO A 1 310 ? -1.998 4.323 25.798 1.00 22.67 310 PRO A O 1
ATOM 2541 N N . VAL A 1 311 ? -1.645 2.839 27.457 1.00 22.05 311 VAL A N 1
ATOM 2542 C CA . VAL A 1 311 ? -0.442 3.485 27.958 1.00 22.92 311 VAL A CA 1
ATOM 2543 C C . VAL A 1 311 ? 0.819 2.679 27.781 1.00 23.92 311 VAL A C 1
ATOM 2544 O O . VAL A 1 311 ? 0.942 1.569 28.281 1.00 24.28 311 VAL A O 1
ATOM 2548 N N . ILE A 1 312 ? 1.796 3.244 27.103 1.00 24.65 312 ILE A N 1
ATOM 2549 C CA . ILE A 1 312 ? 3.065 2.572 26.943 1.00 27.55 312 ILE A CA 1
ATOM 2550 C C . ILE A 1 312 ? 3.756 2.403 28.283 1.00 28.23 312 ILE A C 1
ATOM 2551 O O . ILE A 1 312 ? 3.775 3.335 29.093 1.00 30.72 312 ILE A O 1
ATOM 2556 N N . GLY A 1 313 ? 4.284 1.210 28.529 1.00 28.41 313 GLY A N 1
ATOM 2557 C CA . GLY A 1 313 ? 5.177 0.967 29.671 1.00 29.01 313 GLY A CA 1
ATOM 2558 C C . GLY A 1 313 ? 4.531 0.923 31.037 1.00 29.62 313 GLY A C 1
ATOM 2559 O O . GLY A 1 313 ? 5.158 1.280 32.027 1.00 31.53 313 GLY A O 1
ATOM 2560 N N . ARG A 1 314 ? 3.270 0.512 31.112 1.00 27.15 314 ARG A N 1
ATOM 2561 C CA . ARG A 1 314 ? 2.631 0.365 32.391 1.00 28.52 314 ARG A CA 1
ATOM 2562 C C . ARG A 1 314 ? 1.796 -0.902 32.531 1.00 27.45 314 ARG A C 1
ATOM 2563 O O . ARG A 1 314 ? 0.868 -1.176 31.745 1.00 28.20 314 ARG A O 1
ATOM 2571 N N . LYS A 1 315 ? 2.012 -1.562 33.636 1.00 24.19 315 LYS A N 1
ATOM 2572 C CA . LYS A 1 315 ? 1.472 -2.886 33.908 1.00 23.33 315 LYS A CA 1
ATOM 2573 C C . LYS A 1 315 ? -0.034 -2.967 34.163 1.00 22.89 315 LYS A C 1
ATOM 2574 O O . LYS A 1 315 ? -0.609 -2.146 34.887 1.00 22.27 315 LYS A O 1
ATOM 2580 N N . ASP A 1 316 ? -0.667 -4.007 33.589 1.00 20.66 316 ASP A N 1
ATOM 2581 C CA . ASP A 1 316 ? -2.057 -4.338 33.808 1.00 21.18 316 ASP A CA 1
ATOM 2582 C C . ASP A 1 316 ? -2.105 -5.857 34.136 1.00 19.92 316 ASP A C 1
ATOM 2583 O O . ASP A 1 316 ? -1.088 -6.554 33.939 1.00 21.78 316 ASP A O 1
ATOM 2588 N N . TRP A 1 317 ? -3.265 -6.312 34.637 1.00 21.89 317 TRP A N 1
ATOM 2589 C CA . TRP A 1 317 ? -3.461 -7.677 35.155 1.00 21.89 317 TRP A CA 1
ATOM 2590 C C . TRP A 1 317 ? -4.785 -8.240 34.701 1.00 21.81 317 TRP A C 1
ATOM 2591 O O . TRP A 1 317 ? -5.670 -8.496 35.503 1.00 21.47 317 TRP A O 1
ATOM 2602 N N . PRO A 1 318 ? -4.957 -8.415 33.356 1.00 21.12 318 PRO A N 1
ATOM 2603 C CA . PRO A 1 318 ? -6.266 -8.588 32.762 1.00 21.57 318 PRO A CA 1
ATOM 2604 C C . PRO A 1 318 ? -6.784 -10.007 32.503 1.00 20.66 318 PRO A C 1
ATOM 2605 O O . PRO A 1 318 ? -7.940 -10.138 32.097 1.00 21.73 318 PRO A O 1
ATOM 2609 N N . LEU A 1 319 ? -5.986 -11.002 32.815 1.00 22.17 319 LEU A N 1
ATOM 2610 C CA . LEU A 1 319 ? -6.219 -12.386 32.350 1.00 22.43 319 LEU A CA 1
ATOM 2611 C C . LEU A 1 319 ? -6.551 -13.337 33.493 1.00 24.88 319 LEU A C 1
ATOM 2612 O O . LEU A 1 319 ? -6.721 -12.902 34.627 1.00 25.20 319 LEU A O 1
ATOM 2617 N N . LEU A 1 320 ? -6.600 -14.635 33.213 1.00 25.76 320 LEU A N 1
ATOM 2618 C CA . LEU A 1 320 ? -7.037 -15.617 34.228 1.00 26.66 320 LEU A CA 1
ATOM 2619 C C . LEU A 1 320 ? -5.916 -16.254 35.020 1.00 27.79 320 LEU A C 1
ATOM 2620 O O . LEU A 1 320 ? -6.181 -16.914 36.036 1.00 29.49 320 LEU A O 1
ATOM 2625 N N . PHE A 1 321 ? -4.682 -16.079 34.557 1.00 26.47 321 PHE A N 1
ATOM 2626 C CA . PHE A 1 321 ? -3.502 -16.609 35.216 1.00 29.13 321 PHE A CA 1
ATOM 2627 C C . PHE A 1 321 ? -2.618 -15.434 35.579 1.00 28.52 321 PHE A C 1
ATOM 2628 O O . PHE A 1 321 ? -2.438 -14.495 34.797 1.00 28.55 321 PHE A O 1
ATOM 2636 N N . ASP A 1 322 ? -2.063 -15.462 36.778 1.00 29.15 322 ASP A N 1
ATOM 2637 C CA . ASP A 1 322 ? -1.299 -14.310 37.264 1.00 29.17 322 ASP A CA 1
ATOM 2638 C C . ASP A 1 322 ? 0.129 -14.237 36.713 1.00 29.15 322 ASP A C 1
ATOM 2639 O O . ASP A 1 322 ? 0.517 -15.052 35.882 1.00 29.61 322 ASP A O 1
ATOM 2644 N N . ILE A 1 323 ? 0.952 -13.258 37.143 1.00 29.32 323 ILE A N 1
ATOM 2645 C CA . ILE A 1 323 ? 2.309 -13.116 36.557 1.00 30.14 323 ILE A CA 1
ATOM 2646 C C . ILE A 1 323 ? 3.248 -14.308 36.768 1.00 32.72 323 ILE A C 1
ATOM 2647 O O . ILE A 1 323 ? 4.273 -14.428 36.087 1.00 32.39 323 ILE A O 1
ATOM 2652 N N . ASP A 1 324 ? 2.870 -15.202 37.678 1.00 35.41 324 ASP A N 1
ATOM 2653 C CA . ASP A 1 324 ? 3.641 -16.427 37.924 1.00 37.08 324 ASP A CA 1
ATOM 2654 C C . ASP A 1 324 ? 3.043 -17.641 37.203 1.00 37.89 324 ASP A C 1
ATOM 2655 O O . ASP A 1 324 ? 3.563 -18.758 37.331 1.00 37.26 324 ASP A O 1
ATOM 2660 N N . GLY A 1 325 ? 1.944 -17.439 36.481 1.00 37.19 325 GLY A N 1
ATOM 2661 C CA . GLY A 1 325 ? 1.229 -18.552 35.810 1.00 35.89 325 GLY A CA 1
ATOM 2662 C C . GLY A 1 325 ? 0.211 -19.322 36.627 1.00 36.70 325 GLY A C 1
ATOM 2663 O O . GLY A 1 325 ? -0.307 -20.355 36.167 1.00 34.28 325 GLY A O 1
ATOM 2664 N N . LYS A 1 326 ? -0.099 -18.842 37.835 1.00 35.76 326 LYS A N 1
ATOM 2665 C CA . LYS A 1 326 ? -1.080 -19.499 38.684 1.00 36.92 326 LYS A CA 1
ATOM 2666 C C . LYS A 1 326 ? -2.477 -19.040 38.403 1.00 34.98 326 LYS A C 1
ATOM 2667 O O . LYS A 1 326 ? -2.714 -17.838 38.143 1.00 34.59 326 LYS A O 1
ATOM 2673 N N . PRO A 1 327 ? -3.440 -19.969 38.475 1.00 35.93 327 PRO A N 1
ATOM 2674 C CA . PRO A 1 327 ? -4.811 -19.577 38.287 1.00 37.44 327 PRO A CA 1
ATOM 2675 C C . PRO A 1 327 ? -5.218 -18.590 39.366 1.00 40.32 327 PRO A C 1
ATOM 2676 O O . PRO A 1 327 ? -4.909 -18.799 40.540 1.00 39.44 327 PRO A O 1
ATOM 2680 N N . LYS A 1 328 ? -5.870 -17.515 38.936 1.00 38.26 328 LYS A N 1
ATOM 2681 C CA . LYS A 1 328 ? -6.373 -16.484 39.812 1.00 37.90 328 LYS A CA 1
ATOM 2682 C C . LYS A 1 328 ? -7.721 -16.888 40.366 1.00 40.64 328 LYS A C 1
ATOM 2683 O O . LYS A 1 328 ? -8.310 -17.886 39.952 1.00 38.55 328 LYS A O 1
ATOM 2689 N N . LYS A 1 329 ? -8.205 -16.123 41.337 1.00 42.36 329 LYS A N 1
ATOM 2690 C CA . LYS A 1 329 ? -9.482 -16.436 41.926 1.00 45.16 329 LYS A CA 1
ATOM 2691 C C . LYS A 1 329 ? -10.531 -16.479 40.819 1.00 41.27 329 LYS A C 1
ATOM 2692 O O . LYS A 1 329 ? -11.441 -17.302 40.859 1.00 43.36 329 LYS A O 1
ATOM 2698 N N . ALA A 1 330 ? -10.372 -15.602 39.825 1.00 39.65 330 ALA A N 1
ATOM 2699 C CA . ALA A 1 330 ? -11.273 -15.491 38.700 1.00 38.77 330 ALA A CA 1
ATOM 2700 C C . ALA A 1 330 ? -11.443 -16.846 37.997 1.00 35.85 330 ALA A C 1
ATOM 2701 O O . ALA A 1 330 ? -12.552 -17.214 37.622 1.00 38.22 330 ALA A O 1
ATOM 2703 N N . PHE A 1 331 ? -10.343 -17.548 37.829 1.00 34.72 331 PHE A N 1
ATOM 2704 C CA . PHE A 1 331 ? -10.318 -18.860 37.199 1.00 37.04 331 PHE A CA 1
ATOM 2705 C C . PHE A 1 331 ? -11.228 -19.836 37.954 1.00 39.16 331 PHE A C 1
ATOM 2706 O O . PHE A 1 331 ? -12.135 -20.449 37.364 1.00 38.17 331 PHE A O 1
ATOM 2714 N N . PHE A 1 332 ? -11.055 -19.910 39.275 1.00 40.80 332 PHE A N 1
ATOM 2715 C CA . PHE A 1 332 ? -11.892 -20.807 40.065 1.00 40.80 332 PHE A CA 1
ATOM 2716 C C . PHE A 1 332 ? -13.351 -20.393 40.086 1.00 41.26 332 PHE A C 1
ATOM 2717 O O . PHE A 1 332 ? -14.212 -21.256 40.241 1.00 44.71 332 PHE A O 1
ATOM 2725 N N . ARG A 1 333 ? -13.661 -19.100 39.919 1.00 39.91 333 ARG A N 1
ATOM 2726 C CA . ARG A 1 333 ? -15.060 -18.686 39.832 1.00 41.52 333 ARG A CA 1
ATOM 2727 C C . ARG A 1 333 ? -15.737 -19.174 38.535 1.00 40.66 333 ARG A C 1
ATOM 2728 O O . ARG A 1 333 ? -16.917 -19.558 38.552 1.00 40.39 333 ARG A O 1
ATOM 2736 N N . ILE A 1 334 ? -15.020 -19.112 37.402 1.00 37.55 334 ILE A N 1
ATOM 2737 C CA . ILE A 1 334 ? -15.634 -19.466 36.111 1.00 36.71 334 ILE A CA 1
ATOM 2738 C C . ILE A 1 334 ? -15.733 -20.974 35.850 1.00 40.04 334 ILE A C 1
ATOM 2739 O O . ILE A 1 334 ? -16.503 -21.385 34.982 1.00 39.87 334 ILE A O 1
ATOM 2744 N N . ILE A 1 335 ? -14.990 -21.780 36.6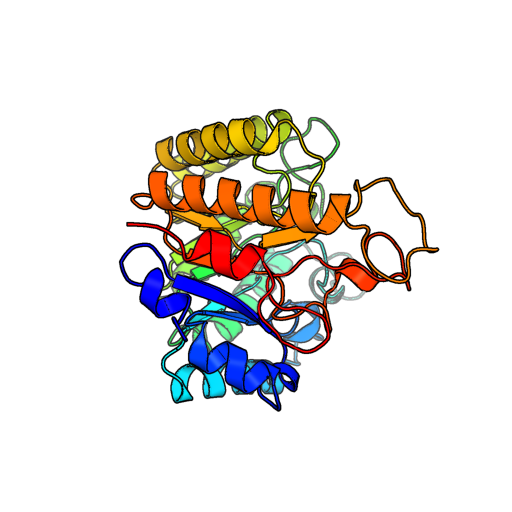03 1.00 42.78 335 ILE A N 1
ATOM 2745 C CA . ILE A 1 335 ? -15.170 -23.250 36.601 1.00 44.47 335 ILE A CA 1
ATOM 2746 C C . ILE A 1 335 ? -16.098 -23.762 37.715 1.00 49.22 335 ILE A C 1
ATOM 2747 O O . ILE A 1 335 ? -16.245 -24.970 37.883 1.00 50.23 335 ILE A O 1
ATOM 2752 N N . ASP A 1 336 ? -16.715 -22.856 38.468 1.00 50.41 336 ASP A N 1
ATOM 2753 C CA . ASP A 1 336 ? -17.570 -23.240 39.595 1.00 52.65 336 ASP A CA 1
ATOM 2754 C C . ASP A 1 336 ? -19.030 -23.247 39.154 1.00 53.13 336 ASP A C 1
ATOM 2755 O O . ASP A 1 336 ? -19.753 -22.281 39.382 1.00 51.96 336 ASP A O 1
ATOM 2760 N N . PHE A 1 337 ? -19.469 -24.310 38.488 1.00 53.15 337 PHE A N 1
ATOM 2761 C CA . PHE A 1 337 ? -20.848 -24.352 38.017 1.00 53.41 337 PHE A CA 1
ATOM 2762 C C . PHE A 1 337 ? -21.308 -25.764 37.696 1.00 53.50 337 PHE A C 1
ATOM 2763 O O . PHE A 1 337 ? -20.491 -26.669 37.631 1.00 52.56 337 PHE A O 1
ATOM 2771 N N . LEU A 1 338 ? -22.625 -25.913 37.511 1.00 57.19 338 LEU A N 1
ATOM 2772 C CA . LEU A 1 338 ? -23.273 -27.198 37.186 1.00 59.77 338 LEU A CA 1
ATOM 2773 C C . LEU A 1 338 ? -23.719 -27.244 35.734 1.00 58.35 338 LEU A C 1
ATOM 2774 O O . LEU A 1 338 ? -23.448 -28.222 35.034 1.00 57.27 338 LEU A O 1
#

Radius of gyration: 19.28 Å; Cα contacts (8 Å, |Δi|>4): 618; chains: 1; bounding box: 39×41×56 Å

Sequence (329 aa):
TVSLTEKYKEFFKIGAAVTVKDFEGIHGRILTKHFNSLTPENDMKFERIHPKEDFYNFEATDKIKDFALKHNMQLRGHTLVWHNQTPEWVFRDNDKEAPKELVIERLREHIKTICTRYRRDVVYSWDVVNAAVEDKTDVLLRDSKWRRIIGDDYIKIAFEIAKKYTGNGKLFYNDYNNEMPYKLEKTYKVLKSLLEEGTPIDGVGIQAHWNIWDKNLIDNLKRAIETYASLGLEIQITELDISVFEFEDRRTDLLEPTEEMVELQAKVYEDVFRVFREYRDVITSVTLWGISDRHTWKDNFPVIGRKDWPLLFDIDGKPKKAFFRIIDFL

Secondary structure (DSSP, 8-state):
---HHHHTTTT-EEEEEE-GGGGSHHHHHHHHHH-SEEEESSTTSHHHH-SBTTB---HHHHHHHHHHHHTT-EEEEEEEEESSS--GGGGEETTEEPPHHHHHHHHHHHHHHHHHHHTTTEEEEEEEES-B-SSSSSSB---HHHHHH-TTHHHHHHHHHHHH-TT-EEEEEESSTTSHHHHHHHHHHHHHHHHTT----EEEE--EEETT-TTHHHHHHHHHHHHHTTT-EEEEEEEEEESS-TT------SS--HHHHHHHHHHHHHHHHHHHHTTTTEEEEEES-SBTTS-GGGTSSSTT-----SSB-TTSPBPHHHHHHT---

Organism: Caldicellulosiruptor bescii (strain ATCC BAA-1888 / DSM 6725 / KCTC 15123 / Z-1320) (NCBI:txid521460)

Foldseek 3Di:
DAAQQVLCVVFAFEEEADWLVCCDDLSVVNCLRHGQEYEDLQCLQACNQPVDLPDGDCPGVVSVLVSNVVRNHAYERPALAELPNHYPNLQDDPPDGDAQVSSLVSSLVSLQVSLQVRLVRHQEYQQHEAQADDPDLDGGDPGSQCVRNHPCSVLSSQVSNVVRRPNHAYEHEYEPCLPPSNVVSVLVSVLVSVVVVRRHAAYEYQAAEELPDPCRLVSNLVNLVSRVVSVHAYEHAAHWYWLDDQPPQDAPDPDDDPVSQVSLLVVLLSVLVSSRVSSVRYHYYYHHHQEQLDHPVCPPPHHRGGTGIDQAYNVRHGGSSNVSSSPDD

InterPro domains:
  IPR001000 Glycoside hydrolase family 10 domain [PF00331] (13-336)
  IPR001000 Glycoside hydrolase family 10 domain [PR00134] (84-96)
  IPR001000 Glycoside hydrolase family 10 domain [PR00134] (131-142)
  IPR001000 Glycoside hydrolase family 10 domain [PR00134] (177-188)
  IPR001000 Glycoside hydrolase family 10 domain [PR00134] (205-217)
  IPR001000 Glycoside hydrolase family 10 domain [PS51760] (7-337)
  IPR001000 Glycoside hydrolase family 10 domain [SM00633] (53-337)
  IPR017853 Glycoside hydrolase superfamily [SSF51445] (12-336)
  IPR031158 Glycosyl hydrolases family 10, active site [PS00591] (240-250)
  IPR044846 Glycoside hydrolase family 10 [PTHR31490] (9-303)

Solvent-accessible surface area: 14642 Å² total; per-residue (Å²): 167,74,14,0,13,98,68,0,129,129,43,11,60,0,0,0,4,1,25,52,108,6,31,130,56,87,9,6,166,8,0,61,76,16,6,41,0,0,0,0,38,30,29,1,14,3,58,108,0,3,49,118,96,121,101,52,61,44,106,23,0,42,93,0,46,66,23,0,92,144,74,141,5,75,0,1,0,4,3,2,1,40,61,67,48,28,20,89,45,0,8,86,39,127,134,121,67,3,76,85,107,55,0,5,89,29,0,92,86,0,0,93,31,0,0,76,106,0,98,91,3,6,30,0,0,0,0,1,6,2,2,0,21,20,180,82,135,86,72,20,43,89,14,75,3,58,106,20,2,22,92,90,6,3,59,36,0,0,88,10,0,97,133,34,0,42,152,4,87,0,0,2,0,0,61,34,0,1,56,80,101,0,5,99,18,0,61,95,12,0,79,57,17,50,118,105,56,6,34,10,38,0,0,0,0,10,0,43,10,31,5,78,32,171,82,2,49,106,12,0,74,147,0,0,99,29,0,35,84,31,71,5,41,0,2,0,0,10,0,0,0,5,2,4,95,113,139,49,124,110,88,84,30,164,126,31,60,142,110,12,55,110,41,4,5,117,16,0,37,24,0,0,103,4,0,41,111,30,103,146,28,1,49,0,0,0,2,14,9,5,1,2,140,65,15,79,15,23,76,89,21,14,139,65,10,63,0,15,0,0,3,3,42,92,96,9,124,54,30,121,2,5,86,79,0,22,89,34,219